Protein AF-A0A3M2B2C7-F1 (afdb_monomer)

Solvent-accessible surface area (backbone atoms only — not comparable to full-atom values): 13235 Å² total; per-residue (Å²): 141,54,60,68,62,58,54,48,48,30,62,78,66,66,26,52,29,41,38,43,44,59,75,32,36,48,29,34,26,41,96,89,42,81,44,72,47,101,57,71,58,31,45,45,71,50,41,38,50,50,51,57,75,75,49,51,74,69,53,46,55,46,28,76,74,66,46,50,44,78,50,74,45,74,48,86,98,74,45,38,28,45,34,40,40,37,64,55,97,86,30,36,28,37,42,34,34,59,36,64,79,70,76,56,47,51,70,81,68,70,50,67,69,65,55,63,57,58,53,68,48,74,46,33,77,47,76,45,59,30,60,92,89,70,47,49,70,59,53,49,43,12,43,51,53,48,35,29,64,79,36,80,46,34,35,37,36,39,26,82,60,75,68,66,78,75,76,73,63,54,13,50,65,49,80,35,29,55,80,77,70,34,92,41,69,48,61,45,53,63,48,42,79,73,65,72,55,41,32,39,38,44,43,72,61,82,48,71,65,40,44,52,51,48,50,52,43,15,74,75,54,20,25,28,37,36,28,44,82,32,89,47,73,67,56,58,69,76,104

Foldseek 3Di:
DALLVLVVVCLVQVFFKWKQDAQFAIWTHDPNDIDGDPDGGQHLVRLVVNVVVQDDPVQVVVCVVPQWDWDKDDNPPRFIWTKIWGDDPNGIIIMTGTFDADQDACVNVVHDCVLLVLLPDQFAEDEQEAAPPPCSLSSVSNSVQSNQAPAAFEEEEEDQADRYDDDHDSYHYHYAGDPPRDPDLLVVLVVVVVVRGQEYEREEDDDPSNVVSQRVCRVVRHHYYYYYHDHDDVRVVVD

Structure (mmCIF, N/CA/C/O backbone):
data_AF-A0A3M2B2C7-F1
#
_entry.id   AF-A0A3M2B2C7-F1
#
loop_
_atom_site.group_PDB
_atom_site.id
_atom_site.type_symbol
_atom_site.label_atom_id
_atom_site.label_alt_id
_atom_site.label_comp_id
_atom_site.label_asym_id
_atom_site.label_entity_id
_atom_site.label_seq_id
_atom_site.pdbx_PDB_ins_code
_atom_site.Cartn_x
_atom_site.Cartn_y
_atom_site.Cartn_z
_atom_site.occupancy
_atom_site.B_iso_or_equiv
_atom_site.auth_seq_id
_atom_site.auth_comp_id
_atom_site.auth_asym_id
_atom_site.auth_atom_id
_atom_site.pdbx_PDB_model_num
ATOM 1 N N . MET A 1 1 ? 1.721 4.871 -28.937 1.00 82.75 1 MET A N 1
ATOM 2 C CA . MET A 1 1 ? 2.017 4.184 -27.668 1.00 82.75 1 MET A CA 1
ATOM 3 C C . MET A 1 1 ? 2.085 5.220 -26.564 1.00 82.75 1 MET A C 1
ATOM 5 O O . MET A 1 1 ? 3.057 5.977 -26.493 1.00 82.75 1 MET A O 1
ATOM 9 N N . HIS A 1 2 ? 1.024 5.263 -25.768 1.00 92.75 2 HIS A N 1
ATOM 10 C CA . HIS A 1 2 ? 0.952 5.990 -24.503 1.00 92.75 2 HIS A CA 1
ATOM 11 C C . HIS A 1 2 ? 0.817 4.990 -23.360 1.00 92.75 2 HIS A C 1
ATOM 13 O O . HIS A 1 2 ? 0.344 3.874 -23.565 1.00 92.75 2 HIS A O 1
ATOM 19 N N . ILE A 1 3 ? 1.244 5.378 -22.165 1.00 95.44 3 ILE A N 1
ATOM 20 C CA . ILE A 1 3 ? 1.212 4.483 -21.00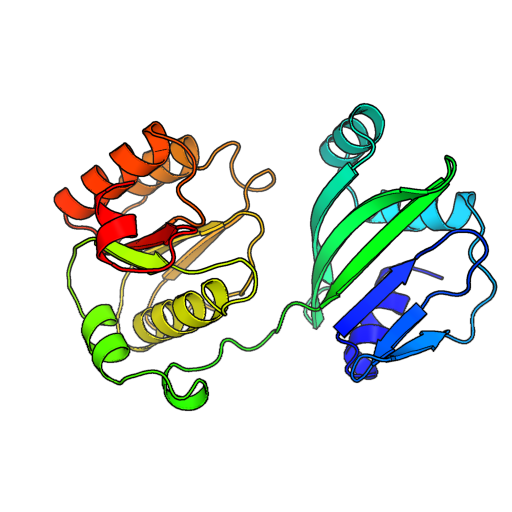9 1.00 95.44 3 ILE A CA 1
ATOM 21 C C . ILE A 1 3 ? -0.221 4.095 -20.621 1.00 95.44 3 ILE A C 1
ATOM 23 O O . ILE A 1 3 ? -0.504 2.911 -20.455 1.00 95.44 3 ILE A O 1
ATOM 27 N N . ASP A 1 4 ? -1.145 5.055 -20.615 1.00 95.62 4 ASP A N 1
ATOM 28 C CA . ASP A 1 4 ? -2.562 4.838 -20.299 1.00 95.62 4 ASP A CA 1
ATOM 29 C C . ASP A 1 4 ? -3.235 3.829 -21.233 1.00 95.62 4 ASP A C 1
ATOM 31 O O . ASP A 1 4 ? -4.050 3.023 -20.793 1.00 95.62 4 ASP A O 1
ATOM 35 N N . GLU A 1 5 ? -2.855 3.824 -22.513 1.00 95.12 5 GLU A N 1
ATOM 36 C CA . GLU A 1 5 ? -3.339 2.866 -23.514 1.00 95.12 5 GLU A CA 1
ATOM 37 C C . GLU A 1 5 ? -2.937 1.430 -23.138 1.00 95.12 5 GLU A C 1
ATOM 39 O O . GLU A 1 5 ? -3.760 0.515 -23.166 1.00 95.12 5 GLU A O 1
ATOM 44 N N . LEU A 1 6 ? -1.679 1.233 -22.729 1.00 96.69 6 LEU A N 1
ATOM 45 C CA . LEU A 1 6 ? -1.175 -0.075 -22.310 1.00 96.69 6 LEU A CA 1
ATOM 46 C C . LEU A 1 6 ? -1.832 -0.533 -21.005 1.00 96.69 6 LEU A C 1
ATOM 48 O O . LEU A 1 6 ? -2.203 -1.698 -20.881 1.00 96.69 6 LEU A O 1
ATOM 52 N N . LEU A 1 7 ? -2.012 0.379 -20.050 1.00 96.81 7 LEU A N 1
ATOM 53 C CA . LEU A 1 7 ? -2.671 0.089 -18.777 1.00 96.81 7 LEU A CA 1
ATOM 54 C C . LEU A 1 7 ? -4.160 -0.225 -18.954 1.00 96.81 7 LEU A C 1
ATOM 56 O O . LEU A 1 7 ? -4.678 -1.123 -18.290 1.00 96.81 7 LEU A O 1
ATOM 60 N N . TYR A 1 8 ? -4.841 0.433 -19.892 1.00 95.81 8 TYR A N 1
ATOM 61 C CA . TYR A 1 8 ? -6.208 0.078 -20.259 1.00 95.81 8 TYR A CA 1
ATOM 62 C C . TYR A 1 8 ? -6.285 -1.359 -20.796 1.00 95.81 8 TYR A C 1
ATOM 64 O O . TYR A 1 8 ? -7.122 -2.140 -20.343 1.00 95.81 8 TYR A O 1
ATOM 72 N N . ILE A 1 9 ? -5.349 -1.765 -21.665 1.00 96.12 9 ILE A N 1
ATOM 73 C CA . ILE A 1 9 ? -5.266 -3.147 -22.172 1.00 96.12 9 ILE A CA 1
ATOM 74 C C . ILE A 1 9 ? -5.084 -4.164 -21.038 1.00 96.12 9 ILE A C 1
ATOM 76 O O . ILE A 1 9 ? -5.671 -5.245 -21.107 1.00 96.12 9 ILE A O 1
ATOM 80 N N . VAL A 1 10 ? -4.305 -3.838 -19.997 1.00 96.56 10 VAL A N 1
ATOM 81 C CA . VAL A 1 10 ? -4.159 -4.705 -18.812 1.00 96.56 10 VAL A CA 1
ATOM 82 C C . VAL A 1 10 ? -5.524 -4.974 -18.187 1.00 96.56 10 VAL A C 1
ATOM 84 O O . VAL A 1 10 ? -5.867 -6.129 -17.944 1.00 96.56 10 VAL A O 1
ATOM 87 N N . THR A 1 11 ? -6.323 -3.924 -17.986 1.00 93.69 11 THR A N 1
ATOM 88 C CA . THR A 1 11 ? -7.655 -4.049 -17.380 1.00 93.69 11 THR A CA 1
ATOM 89 C C . THR A 1 11 ? -8.644 -4.795 -18.272 1.00 93.69 11 THR A C 1
ATOM 91 O O . THR A 1 11 ? -9.291 -5.728 -17.805 1.00 93.69 11 THR A O 1
ATOM 94 N N . GLU A 1 12 ? -8.700 -4.469 -19.566 1.00 94.81 12 GLU A N 1
ATOM 95 C CA . GLU A 1 12 ? -9.592 -5.111 -20.543 1.00 94.81 12 GLU A CA 1
ATOM 96 C C . GLU A 1 12 ? -9.312 -6.609 -20.702 1.00 94.81 12 GLU A C 1
ATOM 98 O O . GLU A 1 12 ? -10.228 -7.409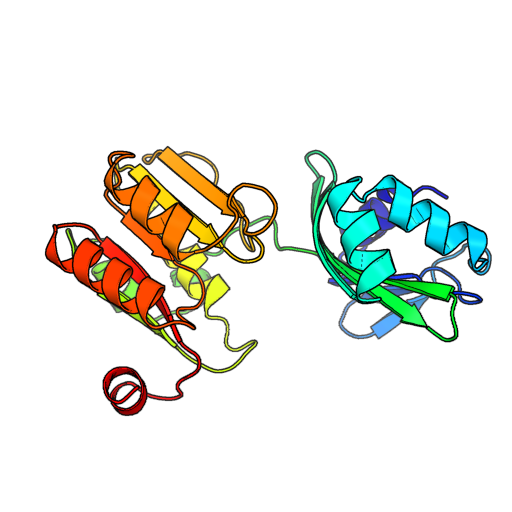 -20.882 1.00 94.81 12 GLU A O 1
ATOM 103 N N . LYS A 1 13 ? -8.037 -7.011 -20.636 1.00 94.88 13 LYS A N 1
ATOM 104 C CA . LYS A 1 13 ? -7.627 -8.415 -20.771 1.00 94.88 13 LYS A CA 1
ATOM 105 C C . LYS A 1 13 ? -7.626 -9.187 -19.451 1.00 94.88 13 LYS A C 1
ATOM 107 O O . LYS A 1 13 ? -7.239 -10.352 -19.462 1.00 94.88 13 LYS A O 1
ATOM 112 N N . GLY A 1 14 ? -8.012 -8.564 -18.334 1.00 92.62 14 GLY A N 1
ATOM 113 C CA . GLY A 1 14 ? -7.954 -9.193 -17.010 1.00 92.62 14 GLY A CA 1
ATOM 114 C C . GLY A 1 14 ? -6.533 -9.590 -16.593 1.00 92.62 14 GLY A C 1
ATOM 115 O O . GLY A 1 14 ? -6.346 -10.584 -15.896 1.00 92.62 14 GLY A O 1
ATOM 116 N N . ALA A 1 15 ? -5.522 -8.855 -17.057 1.00 96.00 15 ALA A N 1
ATOM 117 C CA . ALA A 1 15 ? -4.128 -9.123 -16.738 1.00 96.00 15 ALA A CA 1
ATOM 118 C C . ALA A 1 15 ? -3.764 -8.628 -15.329 1.00 96.00 15 ALA A C 1
ATOM 120 O O . ALA A 1 15 ? -4.258 -7.600 -14.864 1.00 96.00 15 ALA A O 1
ATOM 121 N N . SER A 1 16 ? -2.859 -9.342 -14.659 1.00 93.88 16 SER A N 1
ATOM 122 C CA . SER A 1 16 ? -2.361 -8.980 -13.328 1.00 93.88 16 SER A CA 1
ATOM 123 C C . SER A 1 16 ? -1.239 -7.948 -13.378 1.00 93.88 16 SER A C 1
ATOM 125 O O . SER A 1 16 ? -1.116 -7.127 -12.470 1.00 93.88 16 SER A O 1
ATOM 127 N N . ASP A 1 17 ? -0.411 -7.986 -14.425 1.00 97.44 17 ASP A N 1
ATOM 128 C CA . ASP A 1 17 ? 0.778 -7.145 -14.534 1.00 97.44 17 ASP A CA 1
ATOM 129 C C . ASP A 1 17 ? 1.010 -6.668 -15.981 1.00 97.44 17 ASP A C 1
ATOM 131 O O . ASP A 1 17 ? 0.647 -7.359 -16.937 1.00 97.44 17 ASP A O 1
ATOM 135 N N . LEU A 1 18 ? 1.674 -5.519 -16.131 1.00 98.25 18 LEU A N 1
ATOM 136 C CA . LEU A 1 18 ? 2.317 -5.036 -17.359 1.00 98.25 18 LEU A CA 1
ATOM 137 C C . LEU A 1 18 ? 3.816 -4.870 -17.106 1.00 98.25 18 LEU A C 1
ATOM 139 O O . LEU A 1 18 ? 4.232 -4.311 -16.097 1.00 98.25 18 LEU A O 1
ATOM 143 N N . HIS A 1 19 ? 4.629 -5.309 -18.055 1.00 98.38 19 HIS A N 1
ATOM 144 C CA . HIS A 1 19 ? 6.076 -5.187 -18.050 1.00 98.38 19 HIS A CA 1
ATOM 145 C C . HIS A 1 19 ? 6.527 -4.391 -19.275 1.00 98.38 19 HIS A C 1
ATOM 147 O O . HIS A 1 19 ? 6.199 -4.734 -20.417 1.00 98.38 19 HIS A O 1
ATOM 153 N N . LEU A 1 20 ? 7.309 -3.343 -19.027 1.00 97.75 20 LEU A N 1
ATOM 154 C CA . LEU A 1 20 ? 7.974 -2.537 -20.042 1.00 97.75 20 LEU A CA 1
ATOM 155 C C . LEU A 1 20 ? 9.476 -2.767 -19.936 1.00 97.75 20 LEU A C 1
ATOM 157 O O . LEU A 1 20 ? 10.114 -2.311 -18.988 1.00 97.75 20 LEU A O 1
ATOM 161 N N . CYS A 1 21 ? 10.035 -3.457 -20.927 1.00 95.62 21 CYS A N 1
ATOM 162 C CA . CYS A 1 21 ? 11.463 -3.734 -21.008 1.00 95.62 21 CYS A CA 1
ATOM 163 C C . CYS A 1 21 ? 12.024 -3.228 -22.343 1.00 95.62 21 CYS A C 1
ATOM 165 O O . CYS A 1 21 ? 11.375 -3.391 -23.381 1.00 95.62 21 CYS A O 1
ATOM 167 N N . PRO A 1 22 ? 13.233 -2.645 -22.352 1.00 95.12 22 PRO A N 1
ATOM 168 C CA . PRO A 1 22 ? 13.882 -2.215 -23.583 1.00 95.12 22 PRO A CA 1
ATOM 169 C C . PRO A 1 22 ? 14.137 -3.414 -24.510 1.00 95.12 22 PRO A C 1
ATOM 171 O O . PRO A 1 22 ? 14.514 -4.499 -24.071 1.00 95.12 22 PRO A O 1
ATOM 174 N N . PHE A 1 23 ? 13.954 -3.200 -25.811 1.00 95.56 23 PHE A N 1
ATOM 175 C CA . PHE A 1 23 ? 14.092 -4.178 -26.897 1.00 95.56 23 PHE A CA 1
ATOM 176 C C . PHE A 1 23 ? 13.105 -5.355 -26.863 1.00 95.56 23 PHE A C 1
ATOM 178 O O . PHE A 1 23 ? 13.278 -6.328 -27.603 1.00 95.56 23 PHE A O 1
ATOM 185 N N . VAL A 1 24 ? 12.051 -5.254 -26.055 1.00 95.88 24 VAL A N 1
ATOM 186 C CA . VAL A 1 24 ? 10.957 -6.225 -25.975 1.00 95.88 24 VAL A CA 1
ATOM 187 C C . VAL A 1 24 ? 9.646 -5.507 -26.285 1.00 95.88 24 VAL A C 1
ATOM 189 O O . VAL A 1 24 ? 9.503 -4.309 -26.041 1.00 95.88 24 VAL A O 1
ATOM 192 N N . GLU A 1 25 ? 8.693 -6.217 -26.880 1.00 97.38 25 GLU A N 1
ATOM 193 C CA . GLU A 1 25 ? 7.315 -5.736 -26.972 1.00 97.38 25 GLU A CA 1
ATOM 194 C C . GLU A 1 25 ? 6.739 -5.545 -25.548 1.00 97.38 25 GLU A C 1
ATOM 196 O O . GLU A 1 25 ? 7.139 -6.277 -24.641 1.00 97.38 25 GLU A O 1
ATOM 201 N N . PRO A 1 26 ? 5.800 -4.616 -25.301 1.00 97.75 26 PRO A N 1
ATOM 202 C CA . PRO A 1 26 ? 5.066 -4.574 -24.038 1.00 97.75 26 PRO A CA 1
ATOM 203 C C . PRO A 1 26 ? 4.471 -5.949 -23.705 1.00 97.75 26 PRO A C 1
ATOM 205 O O . PRO A 1 26 ? 3.831 -6.582 -24.550 1.00 97.75 26 PRO A O 1
ATOM 208 N N . VAL A 1 27 ? 4.693 -6.426 -22.482 1.00 98.38 27 VAL A N 1
ATOM 209 C CA . VAL A 1 27 ? 4.279 -7.771 -22.056 1.00 98.38 27 VAL A CA 1
ATOM 210 C C . VAL A 1 27 ? 3.288 -7.654 -20.917 1.00 98.38 27 VAL A C 1
ATOM 212 O O . VAL A 1 27 ? 3.556 -6.962 -19.945 1.00 98.38 27 VAL A O 1
ATOM 215 N N . ILE A 1 28 ? 2.172 -8.365 -20.993 1.00 98.38 28 ILE A N 1
ATOM 216 C CA . ILE A 1 28 ? 1.216 -8.474 -19.888 1.00 98.38 28 ILE A CA 1
ATOM 217 C C . ILE A 1 28 ? 1.252 -9.873 -19.283 1.00 98.38 28 ILE A C 1
ATOM 219 O O . ILE A 1 28 ? 1.651 -10.831 -19.947 1.00 98.38 28 ILE A O 1
ATOM 223 N N . ARG A 1 29 ? 0.820 -10.008 -18.030 1.00 97.75 29 ARG A N 1
ATOM 224 C CA . AR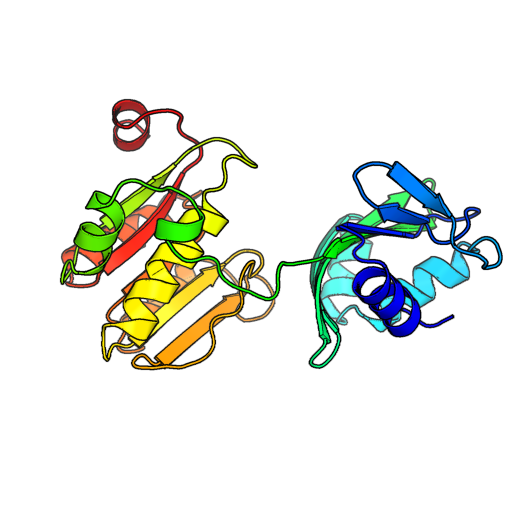G A 1 29 ? 0.624 -11.308 -17.383 1.00 97.75 29 ARG A CA 1
ATOM 225 C C . ARG A 1 29 ? -0.860 -11.637 -17.282 1.00 97.75 29 ARG A C 1
ATOM 227 O O . ARG A 1 29 ? -1.584 -10.924 -16.604 1.00 97.75 29 ARG A O 1
ATOM 234 N N . VAL A 1 30 ? -1.297 -12.724 -17.911 1.00 96.00 30 VAL A N 1
ATOM 235 C CA . VAL A 1 30 ? -2.677 -13.238 -17.838 1.00 96.00 30 VAL A CA 1
ATOM 236 C C . VAL A 1 30 ? -2.614 -14.663 -17.304 1.00 96.00 30 VAL A C 1
ATOM 238 O O . VAL A 1 30 ? -1.834 -15.465 -17.814 1.00 96.00 30 VAL A O 1
ATOM 241 N N . ASP A 1 31 ? -3.361 -14.961 -16.240 1.00 91.19 31 ASP A N 1
ATOM 242 C CA . ASP A 1 31 ? -3.396 -16.287 -15.600 1.00 91.19 31 ASP A CA 1
ATOM 243 C C . ASP A 1 31 ? -1.997 -16.867 -15.304 1.00 91.19 31 ASP A C 1
ATOM 245 O O . ASP A 1 31 ? -1.699 -18.042 -15.520 1.00 91.19 31 ASP A O 1
ATOM 249 N N . GLY A 1 32 ? -1.088 -16.000 -14.844 1.00 90.38 32 GLY A N 1
ATOM 250 C CA . GLY A 1 32 ? 0.296 -16.351 -14.520 1.00 90.38 32 GLY A CA 1
ATOM 251 C C . GLY A 1 32 ? 1.253 -16.414 -15.717 1.00 90.38 32 GLY A C 1
ATOM 252 O O . GLY A 1 32 ? 2.469 -16.411 -15.507 1.00 90.38 32 GLY A O 1
ATOM 253 N N . GLN A 1 33 ? 0.756 -16.388 -16.955 1.00 95.81 33 GLN A N 1
ATOM 254 C CA . GLN A 1 33 ? 1.559 -16.499 -18.175 1.00 95.81 33 GLN A CA 1
ATOM 255 C C . GLN A 1 33 ? 1.869 -15.134 -18.793 1.00 95.81 33 GLN A C 1
ATOM 257 O O . GLN A 1 33 ? 1.034 -14.234 -18.799 1.00 95.81 33 GLN A O 1
ATOM 262 N N . LEU A 1 34 ? 3.081 -14.980 -19.335 1.00 97.62 34 LEU A N 1
ATOM 263 C CA . LEU A 1 34 ? 3.496 -13.765 -20.035 1.00 97.62 34 LEU A CA 1
ATOM 264 C C . LEU A 1 34 ? 3.016 -13.787 -21.490 1.00 97.62 34 LEU A C 1
ATOM 266 O O . LEU A 1 34 ? 3.386 -14.676 -22.256 1.00 97.62 34 LEU A O 1
ATOM 270 N N . LEU A 1 35 ? 2.252 -12.770 -21.878 1.00 97.81 35 LEU A N 1
ATOM 271 C CA . LEU A 1 35 ? 1.736 -12.566 -23.225 1.00 97.81 35 LEU A CA 1
ATOM 272 C C . LEU A 1 35 ? 2.278 -11.253 -23.795 1.00 97.81 35 LEU A C 1
ATOM 274 O O . LEU A 1 35 ? 2.088 -10.183 -23.219 1.00 97.81 35 LEU A O 1
ATOM 278 N N . ARG A 1 36 ? 2.938 -11.329 -24.951 1.00 97.69 36 ARG A N 1
ATOM 279 C CA . ARG A 1 36 ? 3.430 -10.147 -25.669 1.00 97.69 36 ARG A CA 1
ATOM 280 C C . ARG A 1 36 ? 2.281 -9.474 -26.407 1.00 97.69 36 ARG A C 1
ATOM 282 O O . ARG A 1 36 ? 1.520 -10.144 -27.106 1.00 97.69 36 ARG A O 1
ATOM 289 N N . LEU A 1 37 ? 2.158 -8.163 -26.252 1.00 96.75 37 LEU A N 1
ATOM 290 C CA . LEU A 1 37 ? 1.186 -7.372 -26.993 1.00 96.75 37 LEU A CA 1
ATOM 291 C C . LEU A 1 37 ? 1.664 -7.146 -28.433 1.00 96.75 37 LEU A C 1
ATOM 293 O O . LEU A 1 37 ? 2.858 -7.176 -28.722 1.00 96.75 37 LEU A O 1
ATOM 297 N N . ASN A 1 38 ? 0.717 -6.905 -29.340 1.00 95.50 38 ASN A N 1
ATOM 298 C CA . ASN A 1 38 ? 1.005 -6.642 -30.748 1.00 95.50 38 ASN A CA 1
ATOM 299 C C . ASN A 1 38 ? 1.451 -5.184 -30.961 1.00 95.50 38 ASN A C 1
ATOM 301 O O . ASN A 1 38 ? 0.716 -4.374 -31.520 1.00 95.50 38 ASN A O 1
ATOM 305 N N . TYR A 1 39 ? 2.641 -4.858 -30.463 1.00 95.50 39 TYR A N 1
ATOM 306 C CA . TYR A 1 39 ? 3.325 -3.582 -30.664 1.00 95.50 39 TYR A CA 1
ATOM 307 C C . TYR A 1 39 ? 4.751 -3.842 -31.146 1.00 95.50 39 TYR A C 1
ATOM 309 O O . TYR A 1 39 ? 5.286 -4.942 -31.009 1.00 95.50 39 TYR A O 1
ATOM 317 N N . GLU A 1 40 ? 5.391 -2.808 -31.681 1.00 94.94 40 GLU A N 1
ATOM 318 C CA . GLU A 1 40 ? 6.829 -2.847 -31.924 1.00 94.94 40 GLU A CA 1
ATOM 319 C C . GLU A 1 40 ? 7.612 -2.982 -30.609 1.00 94.94 40 GLU A C 1
ATOM 321 O O . GLU A 1 40 ? 7.152 -2.599 -29.529 1.00 94.94 40 GLU A O 1
ATOM 326 N N . LYS A 1 41 ? 8.836 -3.505 -30.710 1.00 96.31 41 LYS A N 1
ATOM 327 C CA . LYS A 1 41 ? 9.763 -3.587 -29.578 1.00 96.31 41 LYS A CA 1
ATOM 328 C C . LYS A 1 41 ? 10.079 -2.192 -29.051 1.00 96.31 41 LYS A C 1
ATOM 330 O O . LYS A 1 41 ? 10.556 -1.342 -29.808 1.00 96.31 41 LYS A O 1
ATOM 335 N N . ALA A 1 42 ? 9.886 -1.990 -27.751 1.00 94.50 42 ALA A N 1
ATOM 336 C CA . ALA A 1 42 ? 10.114 -0.704 -27.115 1.00 94.50 42 ALA A CA 1
ATOM 337 C C . ALA A 1 42 ? 11.606 -0.340 -27.147 1.00 94.50 42 ALA A C 1
ATOM 339 O O . ALA A 1 42 ? 12.453 -1.085 -26.660 1.00 94.50 42 ALA A O 1
ATOM 340 N N . GLN A 1 43 ? 11.953 0.813 -27.708 1.00 96.31 43 GLN A N 1
ATOM 341 C CA . GLN A 1 43 ? 13.322 1.331 -27.660 1.00 96.31 43 GLN A CA 1
ATOM 342 C C . GLN A 1 43 ? 13.628 1.934 -26.276 1.00 96.31 43 GLN A C 1
ATOM 344 O O . GLN A 1 43 ? 12.706 2.414 -25.615 1.00 96.31 43 GLN A O 1
ATOM 349 N N . PRO A 1 44 ? 14.901 2.003 -25.837 1.00 96.81 44 PRO A N 1
ATOM 350 C CA . PRO A 1 44 ? 15.266 2.602 -24.546 1.00 96.81 44 PRO A CA 1
ATOM 351 C C . PRO A 1 44 ? 14.735 4.027 -24.334 1.00 96.81 44 PRO A C 1
ATOM 353 O O . PRO A 1 44 ? 14.308 4.390 -23.242 1.00 96.81 44 PRO A O 1
ATOM 356 N N . THR A 1 45 ? 14.716 4.836 -25.395 1.00 96.69 45 THR A N 1
ATOM 357 C CA . THR A 1 45 ? 14.159 6.196 -25.357 1.00 96.69 45 THR A CA 1
ATOM 358 C C . THR A 1 45 ? 12.643 6.193 -25.173 1.00 96.69 45 THR A C 1
ATOM 360 O O . THR A 1 45 ? 12.098 7.091 -24.537 1.00 96.69 45 THR A O 1
ATOM 363 N N . GLN A 1 46 ? 11.949 5.177 -25.693 1.00 96.00 46 GLN A N 1
ATOM 364 C CA . GLN A 1 46 ? 10.504 5.033 -25.547 1.00 96.00 46 GLN A CA 1
ATOM 365 C C . GLN A 1 46 ? 10.127 4.600 -24.132 1.00 96.00 46 GLN A C 1
ATOM 367 O O . GLN A 1 46 ? 9.215 5.198 -23.569 1.00 96.00 46 GLN A O 1
ATOM 372 N N . THR A 1 47 ? 10.813 3.613 -23.542 1.00 96.62 47 THR A N 1
ATOM 373 C CA . THR A 1 47 ? 10.524 3.189 -22.161 1.00 96.62 47 THR A CA 1
ATOM 374 C C . THR A 1 47 ? 10.801 4.317 -21.173 1.00 96.62 47 THR A C 1
ATOM 376 O O . THR A 1 47 ? 9.964 4.585 -20.317 1.00 96.62 47 THR A O 1
ATOM 379 N N . GLN A 1 48 ? 11.907 5.051 -21.342 1.00 97.31 48 GLN A N 1
ATOM 380 C CA . GLN A 1 48 ? 12.195 6.232 -20.528 1.00 97.31 48 GLN A CA 1
ATOM 381 C C . GLN A 1 48 ? 11.099 7.294 -20.659 1.00 97.31 48 GLN A C 1
ATOM 383 O O . GLN A 1 48 ? 10.592 7.758 -19.643 1.00 97.31 48 GLN A O 1
ATOM 388 N N . ARG A 1 49 ? 10.694 7.640 -21.889 1.00 97.31 49 ARG A N 1
ATOM 389 C CA . ARG A 1 49 ? 9.618 8.613 -22.122 1.00 97.31 49 ARG A CA 1
ATOM 390 C C . ARG A 1 49 ? 8.315 8.191 -21.439 1.00 97.31 49 ARG A C 1
ATOM 392 O O . ARG A 1 49 ? 7.738 8.995 -20.723 1.00 97.31 49 ARG A O 1
ATOM 399 N N . LEU A 1 50 ? 7.882 6.940 -21.626 1.00 96.88 50 LEU A N 1
ATOM 400 C CA . LEU A 1 50 ? 6.641 6.426 -21.032 1.00 96.88 50 LEU A CA 1
ATOM 401 C C . LEU A 1 50 ? 6.649 6.498 -19.504 1.00 96.88 50 LEU A C 1
ATOM 403 O O . LEU A 1 50 ? 5.629 6.823 -18.909 1.00 96.88 50 LEU A O 1
ATOM 407 N N . MET A 1 51 ? 7.787 6.199 -18.872 1.00 97.38 51 MET A N 1
ATOM 408 C CA . MET A 1 51 ? 7.889 6.288 -17.418 1.00 97.38 51 MET A CA 1
ATOM 409 C C . MET A 1 51 ? 7.917 7.736 -16.944 1.00 97.38 51 MET A C 1
ATOM 411 O O . MET A 1 51 ? 7.200 8.082 -16.017 1.00 97.38 51 MET A O 1
ATOM 415 N N . TYR A 1 52 ? 8.690 8.604 -17.592 1.00 96.94 52 TYR A N 1
ATOM 416 C CA . TYR A 1 52 ? 8.817 10.001 -17.171 1.00 96.94 52 TYR A CA 1
ATOM 417 C C . TYR A 1 52 ? 7.520 10.795 -17.406 1.00 96.94 52 TYR A C 1
ATOM 419 O O . TYR A 1 52 ? 7.297 11.787 -16.727 1.00 96.94 52 TYR A O 1
ATOM 427 N N . GLU A 1 53 ? 6.634 10.341 -18.303 1.00 95.81 53 GLU A N 1
ATOM 428 C CA . GLU A 1 53 ? 5.277 10.889 -18.470 1.00 95.81 53 GLU A CA 1
ATOM 429 C C . GLU A 1 53 ? 4.391 10.713 -17.216 1.00 95.81 53 GLU A C 1
ATOM 431 O O . GLU A 1 53 ? 3.424 11.457 -17.060 1.00 95.81 53 GLU A O 1
ATOM 436 N N . ILE A 1 54 ? 4.700 9.757 -16.325 1.00 95.44 54 ILE A N 1
ATOM 437 C CA . ILE A 1 54 ? 3.879 9.443 -15.137 1.00 95.44 54 ILE A CA 1
ATOM 438 C C . ILE A 1 54 ? 4.572 9.703 -13.798 1.00 95.44 54 ILE A C 1
ATOM 440 O O . ILE A 1 54 ? 3.954 9.500 -12.753 1.00 95.44 54 ILE A O 1
ATOM 444 N N . LEU A 1 55 ? 5.837 10.127 -13.819 1.00 95.31 55 LEU A N 1
ATOM 445 C CA . LEU A 1 55 ? 6.592 10.476 -12.619 1.00 95.31 55 LEU A CA 1
ATOM 446 C C . LEU A 1 55 ? 6.474 11.973 -12.322 1.00 95.31 55 LEU A C 1
ATOM 448 O O . LEU A 1 55 ? 6.446 12.801 -13.230 1.00 95.31 55 LEU A O 1
ATOM 452 N N . THR A 1 56 ? 6.459 12.328 -11.040 1.00 93.75 56 THR A N 1
ATOM 453 C CA . THR A 1 56 ? 6.653 13.716 -10.596 1.00 93.75 56 THR A CA 1
ATOM 454 C C . THR A 1 56 ? 8.130 14.114 -10.667 1.00 93.75 56 THR A C 1
ATOM 456 O O . THR A 1 56 ? 9.009 13.254 -10.677 1.00 93.75 56 THR A O 1
ATOM 459 N N . ASP A 1 57 ? 8.437 15.414 -10.640 1.00 94.81 57 ASP A N 1
ATOM 460 C CA . ASP A 1 57 ? 9.830 15.895 -10.641 1.00 94.81 57 ASP A CA 1
ATOM 461 C C . ASP A 1 57 ? 10.653 15.329 -9.466 1.00 94.81 57 ASP A C 1
ATOM 463 O O . ASP A 1 57 ? 11.805 14.927 -9.636 1.00 94.81 57 ASP A O 1
ATOM 467 N N . GLU A 1 58 ? 10.050 15.230 -8.276 1.00 91.94 58 GLU A N 1
ATOM 468 C CA . GLU A 1 58 ? 10.688 14.632 -7.093 1.00 91.94 58 GLU A CA 1
ATOM 469 C C . GLU A 1 58 ? 10.964 13.135 -7.296 1.00 91.94 58 GLU A C 1
ATOM 471 O O . GLU A 1 58 ? 12.040 12.635 -6.957 1.00 91.94 58 GLU A O 1
ATOM 476 N N . GLN A 1 59 ? 10.013 12.416 -7.896 1.00 94.56 59 GLN A N 1
ATOM 477 C CA . GLN A 1 59 ? 10.172 11.006 -8.237 1.00 94.56 59 GLN A CA 1
ATOM 478 C C . GLN A 1 59 ? 11.251 10.792 -9.303 1.00 94.56 59 GLN A C 1
ATOM 480 O O . GLN A 1 59 ? 12.048 9.865 -9.162 1.00 94.56 59 GLN A O 1
ATOM 485 N N . ILE A 1 60 ? 11.327 11.654 -10.323 1.00 96.81 60 ILE A N 1
ATOM 486 C CA . ILE A 1 60 ? 12.395 11.627 -11.331 1.00 96.81 60 ILE A CA 1
ATOM 487 C C . ILE A 1 60 ? 13.746 11.804 -10.646 1.00 96.81 60 ILE A C 1
ATOM 489 O O . ILE A 1 60 ? 14.625 10.962 -10.810 1.00 96.81 60 ILE A O 1
ATOM 493 N N . GLN A 1 61 ? 13.899 12.834 -9.812 1.00 96.38 61 GLN A N 1
ATOM 494 C CA . GLN A 1 61 ? 15.150 13.084 -9.099 1.00 96.38 61 GLN A CA 1
ATOM 495 C C . GLN A 1 61 ? 15.555 11.891 -8.219 1.00 96.38 61 GLN A C 1
ATOM 497 O O . GLN A 1 61 ? 16.720 11.476 -8.211 1.00 96.38 61 GLN A O 1
ATOM 502 N N . LYS A 1 62 ? 14.593 11.310 -7.491 1.00 94.56 62 LYS A N 1
ATOM 503 C CA . LYS A 1 62 ? 14.824 10.129 -6.654 1.00 94.56 62 LYS A CA 1
ATOM 504 C C . LYS A 1 62 ? 15.247 8.928 -7.498 1.00 94.56 62 LYS A C 1
ATOM 506 O O . LYS A 1 62 ? 16.252 8.295 -7.171 1.00 94.56 62 LYS A O 1
ATOM 511 N N . PHE A 1 63 ? 14.538 8.642 -8.587 1.00 97.56 63 PHE A N 1
ATOM 512 C CA . PHE A 1 63 ? 14.858 7.545 -9.497 1.00 97.56 63 PHE A CA 1
ATOM 513 C C . PHE A 1 63 ? 16.230 7.727 -10.157 1.00 97.56 63 PHE A C 1
ATOM 515 O O . PHE A 1 63 ? 17.001 6.778 -10.235 1.00 97.56 63 PHE A O 1
ATOM 522 N N . GLU A 1 64 ? 16.591 8.937 -10.578 1.00 96.50 64 GLU A N 1
ATOM 523 C CA . GLU A 1 64 ? 17.897 9.201 -11.194 1.00 96.50 64 GLU A CA 1
ATOM 524 C C . GLU A 1 64 ? 19.062 9.068 -10.209 1.00 96.50 64 GLU A C 1
ATOM 526 O O . GLU A 1 64 ? 20.174 8.739 -10.618 1.00 96.50 64 GLU A O 1
ATOM 531 N N . THR A 1 65 ? 18.807 9.268 -8.914 1.00 96.88 65 THR A N 1
ATOM 532 C CA . THR A 1 65 ? 19.823 9.128 -7.861 1.00 96.88 65 THR A CA 1
ATOM 533 C C . THR A 1 65 ? 19.958 7.686 -7.362 1.00 96.88 65 THR A C 1
ATOM 535 O O . THR A 1 65 ? 21.057 7.248 -7.028 1.00 96.88 65 THR A O 1
ATOM 538 N N . THR A 1 66 ? 18.847 6.951 -7.275 1.00 96.38 66 THR A N 1
ATOM 539 C CA . THR A 1 66 ? 18.787 5.624 -6.625 1.00 96.38 66 THR A CA 1
ATOM 540 C C . THR A 1 66 ? 18.639 4.461 -7.605 1.00 96.38 66 THR A C 1
ATOM 542 O O . THR A 1 66 ? 18.890 3.321 -7.233 1.00 96.38 66 THR A O 1
ATOM 545 N N . TYR A 1 67 ? 18.270 4.749 -8.855 1.00 97.25 67 TYR A N 1
ATOM 546 C CA . TYR A 1 67 ? 17.981 3.802 -9.938 1.00 97.25 67 TYR A CA 1
ATOM 547 C C . TYR A 1 67 ? 16.812 2.842 -9.706 1.00 97.25 67 TYR A C 1
ATOM 549 O O . TYR A 1 67 ? 16.578 1.973 -10.547 1.00 97.25 67 TYR A O 1
ATOM 557 N N . GLU A 1 68 ? 16.051 3.033 -8.630 1.00 96.31 68 GLU A N 1
ATOM 558 C CA . GLU A 1 68 ? 14.893 2.224 -8.259 1.00 96.31 68 GLU A CA 1
ATOM 559 C C . GLU A 1 68 ? 13.828 3.116 -7.613 1.00 96.31 68 GLU A C 1
ATOM 561 O O . GLU A 1 68 ? 14.135 3.977 -6.788 1.00 96.31 68 GLU A O 1
ATOM 566 N N . LEU A 1 69 ? 12.562 2.935 -7.986 1.00 94.00 69 LEU A N 1
ATOM 567 C CA . LEU A 1 69 ? 11.459 3.682 -7.389 1.00 94.00 69 LEU A CA 1
ATOM 568 C C . LEU A 1 69 ? 10.153 2.880 -7.431 1.00 94.00 69 LEU A C 1
ATOM 570 O O . LEU A 1 69 ? 9.698 2.474 -8.500 1.00 94.00 69 LEU A O 1
ATOM 574 N N . ASP A 1 70 ? 9.524 2.728 -6.265 1.00 91.94 70 ASP A N 1
ATOM 575 C CA . ASP A 1 70 ? 8.145 2.263 -6.101 1.00 91.94 70 ASP A CA 1
ATOM 576 C C . ASP A 1 70 ? 7.195 3.458 -5.916 1.00 91.94 70 ASP A C 1
ATOM 578 O O . ASP A 1 70 ? 7.523 4.401 -5.191 1.00 91.94 70 ASP A O 1
ATOM 582 N N . PHE A 1 71 ? 6.021 3.414 -6.553 1.00 90.69 71 PHE A N 1
ATOM 583 C CA . PHE A 1 71 ? 4.936 4.390 -6.377 1.00 90.69 71 PHE A CA 1
ATOM 584 C C . PHE A 1 71 ? 3.584 3.835 -6.864 1.00 90.69 71 PHE A C 1
ATOM 586 O O . PHE A 1 71 ? 3.531 2.813 -7.556 1.00 90.69 71 PHE A O 1
ATOM 593 N N . SER A 1 72 ? 2.478 4.507 -6.530 1.00 90.38 72 SER A N 1
ATOM 594 C CA . SER A 1 72 ? 1.168 4.242 -7.138 1.00 90.38 72 SER A CA 1
ATOM 595 C C . SER A 1 72 ? 0.913 5.099 -8.375 1.00 90.38 72 SER A C 1
ATOM 597 O O . SER A 1 72 ? 1.142 6.305 -8.371 1.00 90.38 72 SER A O 1
ATOM 599 N N . TYR A 1 73 ? 0.292 4.510 -9.396 1.00 92.44 73 TYR A N 1
ATOM 600 C CA . TYR A 1 73 ? -0.261 5.239 -10.535 1.00 92.44 73 TYR A CA 1
ATOM 601 C C . TYR A 1 73 ? -1.764 4.986 -10.679 1.00 92.44 73 TYR A C 1
ATOM 603 O O . TYR A 1 73 ? -2.226 3.848 -10.592 1.00 92.44 73 TYR A O 1
ATOM 611 N N . SER A 1 74 ? -2.548 6.045 -10.890 1.00 90.19 74 SER A N 1
ATOM 612 C CA . SER A 1 74 ? -4.005 5.957 -11.050 1.00 90.19 74 SER A CA 1
ATOM 613 C C . SER A 1 74 ? -4.406 6.218 -12.498 1.00 90.19 74 SER A C 1
ATOM 615 O O . SER A 1 74 ? -4.324 7.352 -12.962 1.00 90.19 74 SER A O 1
ATOM 617 N N . LEU A 1 75 ? -4.918 5.192 -13.179 1.00 91.06 75 LEU A N 1
ATOM 618 C CA . LEU A 1 75 ? -5.567 5.340 -14.477 1.00 91.06 75 LEU A CA 1
ATOM 619 C C . LEU A 1 75 ? -6.996 5.844 -14.249 1.00 91.06 75 LEU A C 1
ATOM 621 O O . LEU A 1 75 ? -7.823 5.157 -13.640 1.00 91.06 75 LEU A O 1
ATOM 625 N N . HIS A 1 76 ? -7.274 7.067 -14.702 1.00 85.62 76 HIS A N 1
ATOM 626 C CA . HIS A 1 76 ? -8.467 7.830 -14.334 1.00 85.62 76 HIS A CA 1
ATOM 627 C C . HIS A 1 76 ? -9.767 7.008 -14.408 1.00 85.62 76 HIS A C 1
ATOM 629 O O . HIS A 1 76 ? -10.190 6.598 -15.484 1.00 85.62 76 HIS A O 1
ATOM 635 N N . LYS A 1 77 ? -10.417 6.805 -13.249 1.00 80.69 77 LYS A N 1
ATOM 636 C CA . LYS A 1 77 ? -11.689 6.066 -13.068 1.00 80.69 77 LYS A CA 1
ATOM 637 C C . LYS A 1 77 ? -11.697 4.602 -13.537 1.00 80.69 77 LYS A C 1
ATOM 639 O O . LYS A 1 77 ? -12.758 3.986 -13.503 1.00 80.69 77 LYS A O 1
ATOM 644 N N . ILE A 1 78 ? -10.559 4.045 -13.943 1.00 86.44 78 ILE A N 1
ATOM 645 C CA . ILE A 1 78 ? -10.471 2.678 -14.466 1.00 86.44 78 ILE A CA 1
ATOM 646 C C . ILE A 1 78 ? -9.822 1.768 -13.426 1.00 86.44 78 ILE A C 1
ATOM 648 O O . ILE A 1 78 ? -10.447 0.821 -12.956 1.00 86.44 78 ILE A O 1
ATOM 652 N N . ALA A 1 79 ? -8.578 2.058 -13.044 1.00 89.00 79 ALA A N 1
ATOM 653 C CA . ALA A 1 79 ? -7.808 1.197 -12.157 1.00 89.00 79 ALA A CA 1
ATOM 654 C C . ALA A 1 79 ? -6.640 1.939 -11.506 1.00 89.00 79 ALA A C 1
ATOM 656 O O . ALA A 1 79 ? -6.245 3.023 -11.933 1.00 89.00 79 ALA A O 1
ATOM 657 N N . ARG A 1 80 ? -6.053 1.316 -10.485 1.00 90.12 80 ARG A N 1
ATOM 658 C CA . ARG A 1 80 ? -4.761 1.723 -9.932 1.00 90.12 80 ARG A CA 1
ATOM 659 C C . ARG A 1 80 ? -3.720 0.657 -10.198 1.00 90.12 80 ARG A C 1
ATOM 661 O O . ARG A 1 80 ? -4.042 -0.519 -10.348 1.00 90.12 80 ARG A O 1
ATOM 668 N N . PHE A 1 81 ? -2.473 1.089 -10.225 1.00 93.12 81 PHE A N 1
ATOM 669 C CA . PHE A 1 81 ? -1.326 0.234 -10.427 1.00 93.12 81 PHE A CA 1
ATOM 670 C C . PHE A 1 81 ? -0.281 0.543 -9.375 1.00 93.12 81 PHE A C 1
ATOM 672 O O . PHE A 1 81 ? 0.029 1.707 -9.135 1.00 93.12 81 PHE A O 1
ATOM 679 N N . ARG A 1 82 ? 0.301 -0.502 -8.792 1.00 92.31 82 ARG A N 1
ATOM 680 C CA . ARG A 1 82 ? 1.592 -0.370 -8.130 1.00 92.31 82 ARG A CA 1
ATOM 681 C C . ARG A 1 82 ? 2.660 -0.436 -9.206 1.00 92.31 82 ARG A C 1
ATOM 683 O O . ARG A 1 82 ? 2.681 -1.387 -9.987 1.00 92.31 82 ARG A O 1
ATOM 690 N N . VAL A 1 83 ? 3.530 0.556 -9.241 1.00 95.75 83 VAL A N 1
ATOM 691 C CA . VAL A 1 83 ? 4.574 0.685 -10.249 1.00 95.75 83 VAL A CA 1
ATOM 692 C C . VAL A 1 83 ? 5.922 0.582 -9.567 1.00 95.75 83 VAL A C 1
ATOM 694 O O . VAL A 1 83 ? 6.173 1.261 -8.577 1.00 95.75 83 VAL A O 1
ATOM 697 N N . ASN A 1 84 ? 6.787 -0.265 -10.110 1.00 97.19 84 ASN A N 1
ATOM 698 C CA . ASN A 1 84 ? 8.205 -0.272 -9.793 1.00 97.19 84 ASN A CA 1
ATOM 699 C C . ASN A 1 84 ? 8.975 0.046 -11.080 1.00 97.19 84 ASN A C 1
ATOM 701 O O . ASN A 1 84 ? 8.807 -0.639 -12.093 1.00 97.19 84 ASN A O 1
ATOM 705 N N . VAL A 1 85 ? 9.775 1.111 -11.050 1.00 98.06 85 VAL A N 1
ATOM 706 C CA . VAL A 1 85 ? 10.656 1.530 -12.145 1.00 98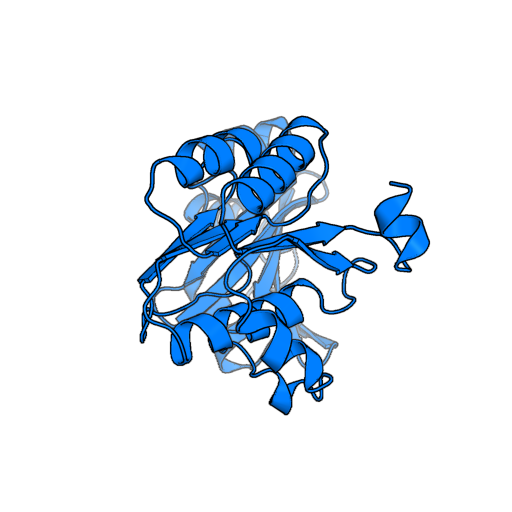.06 85 VAL A CA 1
ATOM 707 C C . VAL A 1 85 ? 12.109 1.319 -11.737 1.00 98.06 85 VAL A C 1
ATOM 709 O O . VAL A 1 85 ? 12.501 1.630 -10.614 1.00 98.06 85 VAL A O 1
ATOM 712 N N . TYR A 1 86 ? 12.901 0.760 -12.648 1.00 98.25 86 TYR A N 1
ATOM 713 C CA . TYR A 1 86 ? 14.271 0.327 -12.387 1.00 98.25 86 TYR A CA 1
ATOM 714 C C . TYR A 1 86 ? 15.152 0.458 -13.638 1.00 98.25 86 TYR A C 1
ATOM 716 O O . TYR A 1 86 ? 14.676 0.736 -14.746 1.00 98.25 86 TYR A O 1
ATOM 724 N N . LYS A 1 87 ? 16.466 0.274 -13.474 1.00 97.44 87 LYS A N 1
ATOM 725 C CA . LYS A 1 87 ? 17.427 0.226 -14.586 1.00 97.44 87 LYS A CA 1
ATOM 726 C C . LYS A 1 87 ? 17.733 -1.216 -14.999 1.00 97.44 87 LYS A C 1
ATOM 728 O O . LYS A 1 87 ? 18.191 -2.012 -14.190 1.00 97.44 87 LYS A O 1
ATOM 733 N N . ASP A 1 88 ? 17.577 -1.523 -16.285 1.00 95.50 88 ASP A N 1
ATOM 734 C CA . ASP A 1 88 ? 18.051 -2.763 -16.912 1.00 95.50 88 ASP A CA 1
ATOM 735 C C . ASP A 1 88 ? 19.097 -2.420 -17.980 1.00 95.50 88 ASP A C 1
ATOM 737 O O . ASP A 1 88 ? 18.804 -1.742 -18.967 1.00 95.50 88 ASP A O 1
ATOM 741 N N . LYS A 1 89 ? 20.351 -2.839 -17.756 1.00 94.44 89 LYS A N 1
ATOM 742 C CA . LYS A 1 89 ? 21.504 -2.568 -18.644 1.00 94.44 89 LYS A CA 1
ATOM 743 C C . LYS A 1 89 ? 21.629 -1.088 -19.051 1.00 94.44 89 LYS A C 1
ATOM 745 O O . LYS A 1 89 ? 21.945 -0.767 -20.193 1.00 94.44 89 LYS A O 1
ATOM 750 N N . GLY A 1 90 ? 21.363 -0.183 -18.108 1.00 94.25 90 GLY A N 1
ATOM 751 C CA . GLY A 1 90 ? 21.431 1.273 -18.297 1.00 94.25 90 GLY A CA 1
ATOM 752 C C . GLY A 1 90 ? 20.164 1.918 -18.875 1.00 94.25 90 GLY A C 1
ATOM 753 O O . GLY A 1 90 ? 20.002 3.138 -18.777 1.00 94.25 90 GLY A O 1
ATOM 754 N N . ALA A 1 91 ? 19.229 1.129 -19.404 1.00 97.38 91 ALA A N 1
ATOM 755 C CA . ALA A 1 91 ? 17.943 1.602 -19.905 1.00 97.38 91 ALA A CA 1
ATOM 756 C C . ALA A 1 91 ? 16.855 1.536 -18.821 1.00 97.38 91 ALA A C 1
ATOM 758 O O . ALA A 1 91 ? 16.963 0.781 -17.858 1.00 97.38 91 ALA A O 1
ATOM 759 N N . VAL A 1 92 ? 15.815 2.361 -18.959 1.00 98.12 92 VAL A N 1
ATOM 760 C CA . VAL A 1 92 ? 14.667 2.362 -18.038 1.00 98.12 92 VAL A CA 1
ATOM 761 C C . VAL A 1 92 ? 13.758 1.176 -18.353 1.00 98.12 92 VAL A C 1
ATOM 763 O O . VAL A 1 92 ? 13.414 0.952 -19.517 1.00 98.12 92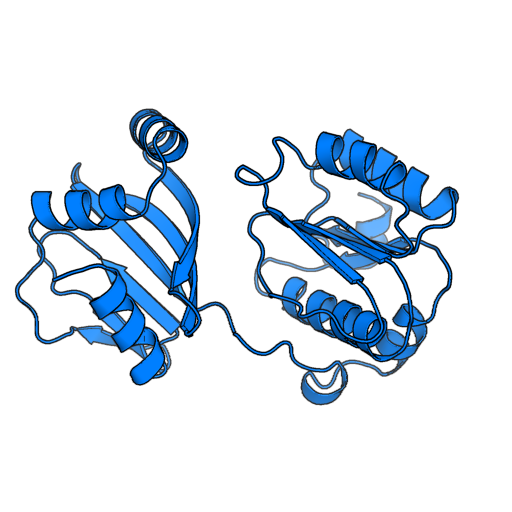 VAL A O 1
ATOM 766 N N . ALA A 1 93 ? 13.360 0.448 -17.317 1.00 98.38 93 ALA A N 1
ATOM 767 C CA . ALA A 1 93 ? 12.375 -0.623 -17.358 1.00 98.38 93 ALA A CA 1
ATOM 768 C C . ALA A 1 93 ? 11.369 -0.442 -16.215 1.00 98.38 93 ALA A C 1
ATOM 770 O O . ALA A 1 93 ? 11.649 0.253 -15.237 1.00 98.38 93 ALA A O 1
ATOM 771 N N . ALA A 1 94 ? 10.188 -1.040 -16.346 1.00 98.31 94 ALA A N 1
ATOM 772 C CA . ALA A 1 94 ? 9.158 -0.939 -15.322 1.00 98.31 94 ALA A CA 1
ATOM 773 C C . ALA A 1 94 ? 8.240 -2.158 -15.274 1.00 98.31 94 ALA A C 1
ATOM 775 O O . ALA A 1 94 ? 7.955 -2.796 -16.292 1.00 98.31 94 ALA A O 1
ATOM 776 N N . ALA A 1 95 ? 7.733 -2.432 -14.077 1.00 98.19 95 ALA A N 1
ATOM 777 C CA . ALA A 1 95 ? 6.666 -3.382 -13.824 1.00 98.19 95 ALA A CA 1
ATOM 778 C C . ALA A 1 95 ? 5.484 -2.662 -13.166 1.00 98.19 95 ALA A C 1
ATOM 780 O O . ALA A 1 95 ? 5.644 -1.942 -12.183 1.00 98.19 95 ALA A O 1
ATOM 781 N N . PHE A 1 96 ? 4.296 -2.889 -13.708 1.00 97.75 96 PHE A N 1
ATOM 782 C CA . PHE A 1 96 ? 3.024 -2.387 -13.213 1.00 97.75 96 PHE A CA 1
ATOM 783 C C . PHE A 1 96 ? 2.218 -3.579 -12.733 1.00 97.75 96 PHE A C 1
ATOM 785 O O . PHE A 1 96 ? 2.033 -4.526 -13.491 1.00 97.75 96 PHE A O 1
ATOM 792 N N . ARG A 1 97 ? 1.700 -3.522 -11.513 1.00 95.31 97 ARG A N 1
ATOM 793 C CA . ARG A 1 97 ? 0.776 -4.516 -10.975 1.00 95.31 97 ARG A CA 1
ATOM 794 C C . ARG A 1 97 ? -0.590 -3.891 -10.793 1.00 95.31 97 ARG A C 1
ATOM 796 O O . ARG A 1 97 ? -0.702 -2.887 -10.093 1.00 95.31 97 ARG A O 1
ATOM 803 N N . LEU A 1 98 ? -1.609 -4.494 -11.397 1.00 93.06 98 LEU A N 1
ATOM 804 C CA . LEU A 1 98 ? -2.990 -4.065 -11.237 1.00 93.06 98 LEU A CA 1
ATOM 805 C C . LEU A 1 98 ? -3.408 -4.208 -9.771 1.00 93.06 98 LEU A C 1
ATOM 807 O O . LEU A 1 98 ? -3.281 -5.274 -9.169 1.00 93.06 98 LEU A O 1
ATOM 811 N N . ILE A 1 99 ? -3.917 -3.118 -9.209 1.00 88.00 99 ILE A N 1
ATOM 812 C CA . ILE A 1 99 ? -4.484 -3.081 -7.870 1.00 88.00 99 ILE A CA 1
ATOM 813 C C . ILE A 1 99 ? -5.982 -3.417 -7.965 1.00 88.00 99 ILE A C 1
ATOM 815 O O . ILE A 1 99 ? -6.694 -2.767 -8.738 1.00 88.00 99 ILE A O 1
ATOM 819 N N . PRO A 1 100 ? -6.493 -4.400 -7.198 1.00 80.12 100 PRO A N 1
ATOM 820 C CA . PRO A 1 100 ? -7.908 -4.751 -7.225 1.00 80.12 100 PRO A CA 1
ATOM 821 C C . PRO A 1 100 ? -8.815 -3.557 -6.892 1.00 80.12 100 PRO A C 1
ATOM 823 O O . PRO A 1 100 ? -8.695 -2.936 -5.840 1.00 80.12 100 PRO A O 1
ATOM 826 N N . ALA A 1 101 ? -9.772 -3.260 -7.775 1.00 78.94 101 ALA A N 1
ATOM 827 C CA . ALA A 1 101 ? -10.691 -2.132 -7.591 1.00 78.94 101 ALA A CA 1
ATOM 828 C C . ALA A 1 101 ? -11.735 -2.374 -6.486 1.00 78.94 101 ALA A C 1
ATOM 830 O O . ALA A 1 101 ? -12.230 -1.434 -5.866 1.00 78.94 101 ALA A O 1
ATOM 831 N N . ARG A 1 102 ? -12.103 -3.638 -6.254 1.00 87.50 102 ARG A N 1
ATOM 832 C CA . ARG A 1 102 ? -13.118 -4.025 -5.273 1.00 87.50 102 ARG A CA 1
ATOM 833 C C . ARG A 1 102 ? -12.447 -4.535 -4.007 1.00 87.50 102 ARG A C 1
ATOM 835 O O . ARG A 1 102 ? -11.729 -5.529 -4.050 1.00 87.50 102 ARG A O 1
ATOM 842 N N . VAL A 1 103 ? -12.780 -3.921 -2.875 1.00 92.69 103 VAL A N 1
ATOM 843 C CA . VAL A 1 103 ? -12.425 -4.460 -1.561 1.00 92.69 103 VAL A CA 1
ATOM 844 C C . VAL A 1 103 ? -13.323 -5.665 -1.251 1.00 92.69 103 VAL A C 1
ATOM 846 O O . VAL A 1 103 ? -14.549 -5.494 -1.204 1.00 92.69 103 VAL A O 1
ATOM 849 N N . PRO A 1 104 ? -12.764 -6.872 -1.057 1.00 93.25 104 PRO A N 1
ATOM 850 C CA . PRO A 1 104 ? -13.553 -8.040 -0.687 1.00 93.25 104 PRO A CA 1
ATOM 851 C C . PRO A 1 104 ? -14.117 -7.891 0.731 1.00 93.25 104 PRO A C 1
ATOM 853 O O . PRO A 1 104 ? -13.577 -7.176 1.576 1.00 93.25 104 PRO A O 1
ATOM 856 N N . THR A 1 105 ? -15.230 -8.562 1.007 1.00 95.94 105 THR A N 1
ATOM 857 C CA . THR A 1 105 ? -15.774 -8.660 2.370 1.00 95.94 105 THR A CA 1
ATOM 858 C C . THR A 1 105 ? -15.068 -9.755 3.171 1.00 95.94 105 THR A C 1
ATOM 860 O O . THR A 1 105 ? -14.512 -10.692 2.599 1.00 95.94 105 THR A O 1
ATOM 863 N N . ILE A 1 106 ? -15.142 -9.688 4.507 1.00 96.75 106 ILE A N 1
ATOM 864 C CA . ILE A 1 106 ? -14.591 -10.727 5.400 1.00 96.75 106 ILE A CA 1
ATOM 865 C C . ILE A 1 106 ? -15.128 -12.121 5.023 1.00 96.75 106 ILE A C 1
ATOM 867 O O . ILE A 1 106 ? -14.375 -13.094 4.982 1.00 96.75 106 ILE A O 1
ATOM 871 N N . ARG A 1 107 ? -16.414 -12.207 4.664 1.00 95.38 107 ARG A N 1
ATOM 872 C CA . ARG A 1 107 ? -17.078 -13.457 4.266 1.00 95.38 107 ARG A CA 1
ATOM 873 C C . ARG A 1 107 ? -16.618 -13.980 2.911 1.00 95.38 107 ARG A C 1
ATOM 875 O O . ARG A 1 107 ? -16.417 -15.179 2.777 1.00 95.38 107 ARG A O 1
ATOM 882 N N . GLU A 1 108 ? -16.420 -13.108 1.923 1.00 95.62 108 GLU A N 1
ATOM 883 C CA . GLU A 1 108 ? -15.895 -13.513 0.606 1.00 95.62 108 GLU A CA 1
ATOM 884 C C . GLU A 1 108 ? -14.474 -14.073 0.691 1.00 95.62 108 GLU A C 1
ATOM 886 O O . GLU A 1 108 ? -14.108 -14.946 -0.090 1.00 95.62 108 GLU A O 1
ATOM 891 N N . LEU A 1 109 ? -13.693 -13.604 1.667 1.00 95.69 109 LEU A N 1
ATOM 892 C CA . LEU A 1 109 ? -12.366 -14.135 1.965 1.00 95.69 109 LEU A CA 1
ATOM 893 C C . LEU A 1 109 ? -12.396 -15.426 2.800 1.00 95.69 109 LEU A C 1
ATOM 895 O O . LEU A 1 109 ? -11.335 -15.968 3.100 1.00 95.69 109 LEU A O 1
ATOM 899 N N . ASN A 1 110 ? -13.579 -15.921 3.190 1.00 96.69 110 ASN A N 1
ATOM 900 C CA . ASN A 1 110 ? -13.756 -17.044 4.118 1.00 96.69 110 ASN A CA 1
ATOM 901 C C . ASN A 1 110 ? -12.981 -16.867 5.437 1.00 96.69 110 ASN A C 1
ATOM 903 O O . ASN A 1 110 ? -12.472 -17.833 6.011 1.00 96.69 110 ASN A O 1
ATOM 907 N N . LEU A 1 111 ? -12.867 -15.626 5.915 1.00 96.75 111 LEU A N 1
ATOM 908 C CA . LEU A 1 111 ? -12.166 -15.335 7.157 1.00 96.75 111 LEU A CA 1
ATOM 909 C C . LEU A 1 111 ? -13.046 -15.643 8.382 1.00 96.75 111 LEU A C 1
ATOM 911 O O . LEU A 1 111 ? -14.275 -15.561 8.302 1.00 96.75 111 LEU A O 1
ATOM 915 N N . PRO A 1 112 ? -12.438 -15.971 9.538 1.00 96.62 112 PRO A N 1
ATOM 916 C CA . PRO A 1 112 ? -13.180 -16.272 10.757 1.00 96.62 112 PRO A CA 1
ATOM 917 C C . PRO A 1 112 ? -14.120 -15.128 11.193 1.00 96.62 112 PRO A C 1
ATOM 919 O O . PRO A 1 112 ? -13.680 -13.974 11.232 1.00 96.62 112 PRO A O 1
ATOM 922 N N . PRO A 1 113 ? -15.366 -15.422 11.626 1.00 94.25 113 PRO A N 1
ATOM 923 C CA . PRO A 1 113 ? -16.338 -14.401 12.041 1.00 94.25 113 PRO A CA 1
ATOM 924 C C . PRO A 1 113 ? -15.869 -13.492 13.182 1.00 94.25 113 PRO A C 1
ATOM 926 O O . PRO A 1 113 ? -16.317 -12.354 13.280 1.00 94.25 113 PRO A O 1
ATOM 929 N N . VAL A 1 114 ? -14.923 -13.951 14.012 1.00 97.19 114 VAL A N 1
ATOM 930 C CA . VAL A 1 114 ? -14.319 -13.133 15.076 1.00 97.19 114 VAL A CA 1
ATOM 931 C C . VAL A 1 114 ? -13.692 -11.841 14.535 1.00 97.19 114 VAL A C 1
ATOM 933 O O . VAL A 1 114 ? -13.661 -10.839 15.242 1.00 97.19 114 VAL A O 1
ATOM 936 N N . LEU A 1 115 ? -13.250 -11.807 13.271 1.00 97.19 115 LEU A N 1
ATOM 937 C CA . LEU A 1 115 ? -12.752 -10.570 12.666 1.00 97.19 115 LEU A CA 1
ATOM 938 C C . LEU A 1 115 ? -13.858 -9.517 12.512 1.00 97.19 115 LEU A C 1
ATOM 940 O O . LEU A 1 115 ? -13.587 -8.341 12.740 1.00 97.19 115 LEU A O 1
ATOM 944 N N . GLU A 1 116 ? -15.102 -9.917 12.216 1.00 96.19 116 GLU A N 1
ATOM 945 C CA . GLU A 1 116 ? -16.254 -9.001 12.205 1.00 96.19 116 GLU A CA 1
ATOM 946 C C . GLU A 1 116 ? -16.453 -8.389 13.605 1.00 96.19 116 GLU A C 1
ATOM 948 O O . GLU A 1 116 ? -16.651 -7.184 13.749 1.00 96.19 116 GLU A O 1
ATOM 953 N N . GLU A 1 117 ? -16.324 -9.186 14.668 1.00 96.44 117 GLU A N 1
ATOM 954 C CA . GLU A 1 117 ? -16.457 -8.704 16.051 1.00 96.44 117 GLU A CA 1
ATOM 955 C C . GLU A 1 117 ? -15.346 -7.720 16.439 1.00 96.44 117 GLU A C 1
ATOM 957 O O . GLU A 1 117 ? -15.607 -6.713 17.104 1.00 96.44 117 GLU A O 1
ATOM 962 N N . LEU A 1 118 ? -14.109 -7.977 16.002 1.00 97.81 118 LEU A N 1
ATOM 963 C CA . LEU A 1 118 ? -12.973 -7.087 16.247 1.00 97.81 118 LEU A CA 1
ATOM 964 C C . LEU A 1 118 ? -13.184 -5.699 15.624 1.00 97.81 118 LEU A C 1
ATOM 966 O O . LEU A 1 118 ? -12.848 -4.699 16.256 1.00 97.81 118 LEU A O 1
ATOM 970 N N . THR A 1 119 ? -13.813 -5.610 14.446 1.00 97.75 119 THR A N 1
ATOM 971 C CA . THR A 1 119 ? -14.119 -4.314 13.801 1.00 97.75 119 THR A CA 1
ATOM 972 C C . THR A 1 119 ? -15.103 -3.439 14.589 1.00 97.75 119 THR A C 1
ATOM 974 O O . THR A 1 119 ? -15.126 -2.212 14.437 1.00 97.75 119 THR A O 1
ATOM 977 N N . ARG A 1 120 ? -15.896 -4.045 15.481 1.00 96.94 120 ARG A N 1
ATOM 978 C CA . ARG A 1 120 ? -16.880 -3.350 16.327 1.00 96.94 120 ARG A CA 1
ATOM 979 C C . ARG A 1 120 ? -16.308 -2.897 17.666 1.00 96.94 120 ARG A C 1
ATOM 981 O O . ARG A 1 120 ? -17.024 -2.292 18.464 1.00 96.94 120 ARG A O 1
ATOM 988 N N . ARG A 1 121 ? -15.029 -3.172 17.939 1.00 97.81 121 ARG A N 1
ATOM 989 C CA . ARG A 1 121 ? -14.373 -2.671 19.149 1.00 97.81 121 ARG A CA 1
ATOM 990 C C . ARG A 1 121 ? -14.322 -1.136 19.109 1.00 97.81 121 ARG A C 1
ATOM 992 O O . ARG A 1 121 ? -14.058 -0.555 18.054 1.00 97.81 121 ARG A O 1
ATOM 999 N N . PRO A 1 122 ? -14.581 -0.459 20.241 1.00 95.31 122 PRO A N 1
ATOM 1000 C CA . PRO A 1 122 ? -14.560 1.000 20.278 1.00 95.31 122 PRO A CA 1
ATOM 1001 C C . PRO A 1 122 ? -13.134 1.558 20.194 1.00 95.31 122 PRO A C 1
ATOM 1003 O O . PRO A 1 122 ? -12.954 2.646 19.672 1.00 95.31 122 PRO A O 1
ATOM 1006 N N . ARG A 1 123 ? -12.141 0.813 20.700 1.00 97.75 123 ARG A N 1
ATOM 1007 C CA . ARG A 1 123 ? -10.725 1.196 20.780 1.00 97.75 123 ARG A CA 1
ATOM 1008 C C . ARG A 1 123 ? -9.827 -0.019 20.995 1.00 97.75 123 ARG A C 1
ATOM 1010 O O . ARG A 1 123 ? -10.330 -1.082 21.370 1.00 97.75 123 ARG A O 1
ATOM 1017 N N . GLY A 1 124 ? -8.523 0.162 20.822 1.00 97.75 124 GLY A N 1
ATOM 1018 C CA . GLY A 1 124 ? -7.492 -0.852 21.048 1.00 97.75 124 GLY A CA 1
ATOM 1019 C C . GLY A 1 124 ? -6.573 -1.023 19.842 1.00 97.75 124 GLY A C 1
ATOM 1020 O O . GLY A 1 124 ? -6.746 -0.354 18.831 1.00 97.75 124 GLY A O 1
ATOM 1021 N N . LEU A 1 125 ? -5.602 -1.928 19.955 1.00 98.06 125 LEU A N 1
ATOM 1022 C CA . LEU A 1 125 ? -4.650 -2.248 18.891 1.00 98.06 125 LEU A CA 1
ATOM 1023 C C . LEU A 1 125 ? -4.950 -3.637 18.316 1.00 98.06 125 LEU A C 1
ATOM 1025 O O . LEU A 1 125 ? -4.998 -4.621 19.054 1.00 98.06 125 LEU A O 1
ATOM 1029 N N . ILE A 1 126 ? -5.137 -3.714 17.000 1.00 98.06 126 ILE A N 1
ATOM 1030 C CA . ILE A 1 126 ? -5.305 -4.955 16.243 1.00 98.06 126 ILE A CA 1
ATOM 1031 C C . ILE A 1 126 ? -4.106 -5.111 15.309 1.00 98.06 126 ILE A C 1
ATOM 1033 O O . ILE A 1 126 ? -3.879 -4.285 14.425 1.00 98.06 126 ILE A O 1
ATOM 1037 N N . LEU A 1 127 ? -3.361 -6.201 15.487 1.00 97.69 127 LEU A N 1
ATOM 1038 C CA . LEU A 1 127 ? -2.220 -6.547 14.645 1.00 97.69 127 LEU A CA 1
ATOM 1039 C C . LEU A 1 127 ? -2.597 -7.663 13.673 1.00 97.69 127 LEU A C 1
ATOM 1041 O O . LEU A 1 127 ? -3.032 -8.736 14.089 1.00 97.69 127 LEU A O 1
ATOM 1045 N N . VAL A 1 128 ? -2.400 -7.419 12.378 1.00 97.25 128 VAL A N 1
ATOM 1046 C CA . VAL A 1 128 ? -2.522 -8.436 11.327 1.00 97.25 128 VAL A CA 1
ATOM 1047 C C . VAL A 1 128 ? -1.122 -8.785 10.844 1.00 97.25 128 VAL A C 1
ATOM 1049 O O . VAL A 1 128 ? -0.438 -7.958 10.242 1.00 97.25 128 VAL A O 1
ATOM 1052 N N . THR A 1 129 ? -0.674 -10.004 11.125 1.00 96.69 129 THR A N 1
ATOM 1053 C CA . THR A 1 129 ? 0.724 -10.404 10.924 1.00 96.69 129 THR A CA 1
ATOM 1054 C C . THR A 1 129 ? 0.875 -11.513 9.886 1.00 96.69 129 THR A C 1
ATOM 1056 O O . THR A 1 129 ? -0.102 -12.112 9.429 1.00 96.69 129 THR A O 1
ATOM 1059 N N . GLY A 1 130 ? 2.110 -11.730 9.438 1.00 95.06 130 GLY A N 1
ATOM 1060 C CA . GLY A 1 130 ? 2.473 -12.774 8.484 1.00 95.06 130 GLY A CA 1
ATOM 1061 C C . GLY A 1 130 ? 3.494 -12.307 7.442 1.00 95.06 130 GLY A C 1
ATOM 1062 O O . GLY A 1 130 ? 3.801 -11.111 7.350 1.00 95.06 130 GLY A O 1
ATOM 1063 N N . PRO A 1 131 ? 4.023 -13.229 6.622 1.00 91.06 131 PRO A N 1
ATOM 1064 C CA . PRO A 1 131 ? 5.015 -12.908 5.602 1.00 91.06 131 PRO A CA 1
ATOM 1065 C C . PRO A 1 131 ? 4.438 -12.040 4.473 1.00 91.06 131 PRO A C 1
ATOM 1067 O O . PRO A 1 131 ? 3.232 -11.790 4.368 1.00 91.06 131 PRO A O 1
ATOM 1070 N N . THR A 1 132 ? 5.308 -11.539 3.602 1.00 85.25 132 THR A N 1
ATOM 1071 C CA . THR A 1 132 ? 4.885 -10.848 2.378 1.00 85.25 132 THR A CA 1
ATOM 1072 C C . THR A 1 132 ? 4.012 -11.770 1.527 1.00 85.25 132 THR A C 1
ATOM 1074 O O . THR A 1 132 ? 4.338 -12.937 1.330 1.00 85.25 132 THR A O 1
ATOM 1077 N N . GLY A 1 133 ? 2.890 -11.249 1.026 1.00 83.69 133 GLY A N 1
ATOM 1078 C CA . GLY A 1 133 ? 1.960 -12.024 0.200 1.00 83.69 133 GLY A CA 1
ATOM 1079 C C . GLY A 1 133 ? 1.011 -12.949 0.970 1.00 83.69 133 GLY A C 1
ATOM 1080 O O . GLY A 1 133 ? 0.232 -13.647 0.333 1.00 83.69 133 GLY A O 1
ATOM 1081 N N . SER A 1 134 ? 0.998 -12.935 2.310 1.00 90.56 134 SER A N 1
ATOM 1082 C CA . SER A 1 134 ? 0.064 -13.754 3.108 1.00 90.56 134 SER A CA 1
ATOM 1083 C C . SER A 1 134 ? -1.378 -13.224 3.166 1.00 90.56 134 SER A C 1
ATOM 1085 O O . SER A 1 134 ? -2.215 -13.807 3.848 1.00 90.56 134 SER A O 1
ATOM 1087 N N . GLY A 1 135 ? -1.673 -12.105 2.496 1.00 91.62 135 GLY A N 1
ATOM 1088 C CA . GLY A 1 135 ? -3.009 -11.501 2.470 1.00 91.62 135 GLY A CA 1
ATOM 1089 C C . GLY A 1 135 ? -3.291 -10.452 3.553 1.00 91.62 135 GLY A C 1
ATOM 1090 O O . GLY A 1 135 ? -4.433 -10.017 3.657 1.00 91.62 135 GLY A O 1
ATOM 1091 N N . LYS A 1 136 ? -2.287 -9.987 4.319 1.00 94.94 136 LYS A N 1
ATOM 1092 C CA . LYS A 1 136 ? -2.457 -8.975 5.392 1.00 94.94 136 LYS A CA 1
ATOM 1093 C C . LYS A 1 136 ? -3.254 -7.744 4.951 1.00 94.94 136 LYS A C 1
ATOM 1095 O O . LYS A 1 136 ? -4.279 -7.433 5.551 1.00 94.94 136 LYS A O 1
ATOM 1100 N N . SER A 1 137 ? -2.809 -7.086 3.880 1.00 92.69 137 SER A N 1
ATOM 1101 C CA . SER A 1 137 ? -3.440 -5.877 3.343 1.00 92.69 137 SER A CA 1
ATOM 1102 C C . SER A 1 137 ? -4.875 -6.143 2.883 1.00 92.69 137 SER A C 1
ATOM 1104 O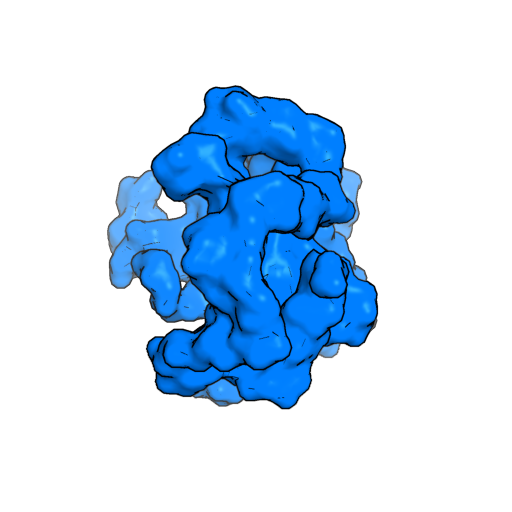 O . SER A 1 137 ? -5.759 -5.326 3.100 1.00 92.69 137 SER A O 1
ATOM 1106 N N . THR A 1 138 ? -5.137 -7.330 2.325 1.00 94.25 138 THR A N 1
ATOM 1107 C CA . THR A 1 138 ? -6.480 -7.734 1.875 1.00 94.25 138 THR A CA 1
ATOM 1108 C C . THR A 1 138 ? -7.418 -7.990 3.058 1.00 94.25 138 THR A C 1
ATOM 1110 O O . THR A 1 138 ? -8.564 -7.544 3.042 1.00 94.25 138 THR A O 1
ATOM 1113 N N . THR A 1 139 ? -6.924 -8.636 4.117 1.00 96.88 139 THR A N 1
ATOM 1114 C CA . THR A 1 139 ? -7.655 -8.817 5.379 1.00 96.88 139 THR A CA 1
ATOM 1115 C C . THR A 1 139 ? -7.972 -7.474 6.033 1.00 96.88 139 THR A C 1
ATOM 1117 O O . THR A 1 139 ? -9.117 -7.231 6.409 1.00 96.88 139 THR A O 1
ATOM 1120 N N . LEU A 1 140 ? -6.988 -6.576 6.130 1.00 97.38 140 LEU A N 1
ATOM 1121 C CA . LEU A 1 140 ? -7.183 -5.241 6.694 1.00 97.38 140 LEU A CA 1
ATOM 1122 C C . LEU A 1 140 ? -8.165 -4.408 5.875 1.00 97.38 140 LEU A C 1
ATOM 1124 O O . LEU A 1 140 ? -9.072 -3.817 6.452 1.00 97.38 140 LEU A O 1
ATOM 1128 N N . ALA A 1 141 ? -8.056 -4.420 4.547 1.00 96.25 141 ALA A N 1
ATOM 1129 C CA . ALA A 1 141 ? -9.011 -3.740 3.682 1.00 96.25 141 ALA A CA 1
ATOM 1130 C C . ALA A 1 141 ? -10.436 -4.273 3.908 1.00 96.25 141 ALA A C 1
ATOM 1132 O O . ALA A 1 141 ? -11.370 -3.487 4.064 1.00 96.25 141 ALA A O 1
ATOM 1133 N N . ALA A 1 142 ? -10.623 -5.592 4.024 1.00 97.62 142 ALA A N 1
ATOM 1134 C CA . ALA A 1 142 ? -11.931 -6.170 4.331 1.00 97.62 142 ALA A CA 1
ATOM 1135 C C . ALA A 1 142 ? -12.482 -5.699 5.692 1.00 97.62 142 ALA A C 1
ATOM 1137 O O . ALA A 1 142 ? -13.657 -5.338 5.788 1.00 97.62 142 ALA A O 1
ATOM 1138 N N . MET A 1 143 ? -11.631 -5.640 6.722 1.00 98.38 143 MET A N 1
ATOM 1139 C CA . MET A 1 143 ? -11.993 -5.146 8.056 1.00 98.38 143 MET A CA 1
ATOM 1140 C C . MET A 1 143 ? -12.353 -3.654 8.048 1.00 98.38 143 MET A C 1
ATOM 1142 O O . MET A 1 143 ? -13.404 -3.270 8.560 1.00 98.38 143 MET A O 1
ATOM 1146 N N . ILE A 1 144 ? -11.536 -2.810 7.415 1.00 98.25 144 ILE A N 1
ATOM 1147 C CA . ILE A 1 144 ? -11.797 -1.370 7.275 1.00 98.25 144 ILE A CA 1
ATOM 1148 C C . ILE A 1 144 ? -13.078 -1.120 6.470 1.00 98.25 144 ILE A C 1
ATOM 1150 O O . ILE A 1 144 ? -13.897 -0.282 6.845 1.00 98.25 144 ILE A O 1
ATOM 1154 N N . ASN A 1 145 ? -13.312 -1.885 5.402 1.00 97.81 145 ASN A N 1
ATOM 1155 C CA . ASN A 1 145 ? -14.532 -1.800 4.601 1.00 97.81 145 ASN A CA 1
ATOM 1156 C C . ASN A 1 145 ? -15.790 -2.176 5.403 1.00 97.81 145 ASN A C 1
ATOM 1158 O O . ASN A 1 145 ? -16.850 -1.579 5.191 1.00 97.81 145 ASN A O 1
ATOM 1162 N N . GLN A 1 146 ? -15.681 -3.119 6.343 1.00 98.19 146 GLN A N 1
ATOM 1163 C CA . GLN A 1 146 ? -16.771 -3.436 7.262 1.00 98.19 146 GLN A CA 1
ATOM 1164 C C . GLN A 1 146 ? -17.054 -2.281 8.228 1.00 98.19 146 GLN A C 1
ATOM 1166 O O . GLN A 1 146 ? -18.208 -1.867 8.329 1.00 98.19 146 GLN A O 1
ATOM 1171 N N . ILE A 1 147 ? -16.023 -1.690 8.849 1.00 98.44 147 ILE A N 1
ATOM 1172 C CA . ILE A 1 147 ? -16.180 -0.498 9.707 1.00 98.44 147 ILE A CA 1
ATOM 1173 C C . ILE A 1 147 ? -16.857 0.628 8.924 1.00 98.44 147 ILE A C 1
ATOM 1175 O O . ILE A 1 147 ? -17.858 1.169 9.380 1.00 98.44 147 ILE A O 1
ATOM 1179 N N . ASN A 1 148 ? -16.361 0.926 7.722 1.00 98.25 148 ASN A N 1
ATOM 1180 C CA . ASN A 1 148 ? -16.892 1.973 6.852 1.00 98.25 148 ASN A CA 1
ATOM 1181 C C . ASN A 1 148 ? -18.371 1.764 6.474 1.00 98.25 148 ASN A C 1
ATOM 1183 O O . ASN A 1 148 ? -19.090 2.718 6.186 1.00 98.25 148 ASN A O 1
ATOM 1187 N N . SER A 1 149 ? -18.837 0.514 6.459 1.00 97.38 149 SER A N 1
ATOM 1188 C CA . SER A 1 149 ? -20.225 0.186 6.123 1.00 97.38 149 SER A CA 1
ATOM 1189 C C . SER A 1 149 ? -21.145 0.195 7.348 1.00 97.38 149 SER A C 1
ATOM 1191 O O . SER A 1 149 ? -22.302 0.591 7.230 1.00 97.38 149 SER A O 1
ATOM 1193 N N . GLU A 1 150 ? -20.650 -0.224 8.516 1.00 97.62 150 GLU A N 1
ATOM 1194 C CA . GLU A 1 150 ? -21.460 -0.416 9.729 1.00 97.62 150 GLU A CA 1
ATOM 1195 C C . GLU A 1 150 ? -21.450 0.781 10.694 1.00 97.62 150 GLU A C 1
ATOM 1197 O O . GLU A 1 150 ? -22.359 0.905 11.515 1.00 97.62 150 GLU A O 1
ATOM 1202 N N . ARG A 1 151 ? -20.427 1.641 10.646 1.00 98.06 151 ARG A N 1
ATOM 1203 C CA . ARG A 1 151 ? -20.200 2.707 11.635 1.00 98.06 151 ARG A CA 1
ATOM 1204 C C . ARG A 1 151 ? -20.202 4.082 10.969 1.00 98.06 151 ARG A C 1
ATOM 1206 O O . ARG A 1 151 ? -19.898 4.197 9.791 1.00 98.06 151 ARG A O 1
ATOM 1213 N N . SER A 1 152 ? -20.515 5.121 11.741 1.00 98.06 152 SER A N 1
ATOM 1214 C CA . SER A 1 152 ? -20.368 6.523 11.328 1.00 98.06 152 SER A CA 1
ATOM 1215 C C . SER A 1 152 ? -19.210 7.154 12.076 1.00 98.06 152 SER A C 1
ATOM 1217 O O . SER A 1 152 ? -19.403 7.758 13.126 1.00 98.06 152 SER A O 1
ATOM 1219 N N . VAL A 1 153 ? -18.005 6.913 11.566 1.00 98.50 153 VAL A N 1
ATOM 1220 C CA . VAL A 1 153 ? -16.738 7.277 12.209 1.00 98.50 153 VAL A CA 1
ATOM 1221 C C . VAL A 1 153 ? -15.761 7.891 11.208 1.00 98.50 153 VAL A C 1
ATOM 1223 O O . VAL A 1 153 ? -15.960 7.784 9.995 1.00 98.50 153 VAL A O 1
ATOM 1226 N N . HIS A 1 154 ? -14.689 8.499 11.700 1.00 98.69 154 HIS A N 1
ATOM 1227 C CA . HIS A 1 154 ? -13.568 8.946 10.890 1.00 98.69 154 HIS A CA 1
ATOM 1228 C C . HIS A 1 154 ? -12.458 7.891 10.855 1.00 98.69 154 HIS A C 1
ATOM 1230 O O . HIS A 1 154 ? -11.919 7.480 11.886 1.00 98.69 154 HIS A O 1
ATOM 1236 N N . ILE A 1 155 ? -12.128 7.437 9.646 1.00 98.81 155 ILE A N 1
ATOM 1237 C CA . ILE A 1 155 ? -11.084 6.448 9.392 1.00 98.81 155 ILE A CA 1
ATOM 1238 C C . ILE A 1 155 ? -9.908 7.131 8.688 1.00 98.81 155 ILE A C 1
ATOM 1240 O O . ILE A 1 155 ? -10.081 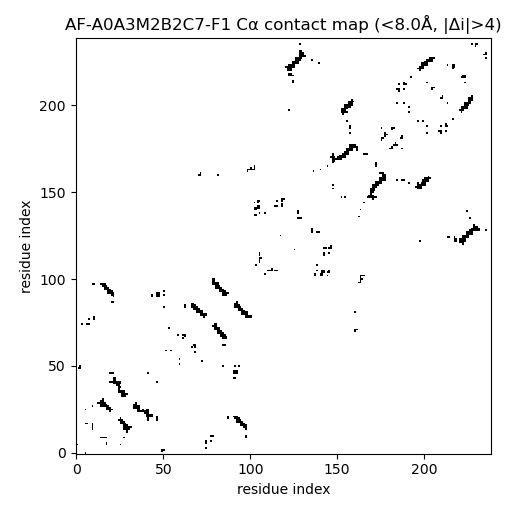7.707 7.618 1.00 98.81 155 ILE A O 1
ATOM 1244 N N . ILE A 1 156 ? -8.701 7.009 9.237 1.00 98.56 156 ILE A N 1
ATOM 1245 C CA . ILE A 1 156 ? -7.467 7.471 8.589 1.00 98.56 156 ILE A CA 1
ATOM 1246 C C . ILE A 1 156 ? -6.591 6.264 8.272 1.00 98.56 156 ILE A C 1
ATOM 1248 O O . ILE A 1 156 ? -6.334 5.446 9.153 1.00 98.56 156 ILE A O 1
ATOM 1252 N N . THR A 1 157 ? -6.104 6.151 7.038 1.00 98.19 157 THR A N 1
ATOM 1253 C CA . THR A 1 157 ? -5.100 5.145 6.665 1.00 98.19 157 THR A CA 1
ATOM 1254 C C . THR A 1 157 ? -3.787 5.817 6.281 1.00 98.19 157 THR A C 1
ATOM 1256 O O . THR A 1 157 ? -3.768 6.889 5.676 1.00 98.19 157 THR A O 1
ATOM 1259 N N . ILE A 1 158 ? -2.676 5.200 6.672 1.00 97.31 158 ILE A N 1
ATOM 1260 C CA . ILE A 1 158 ? -1.317 5.615 6.333 1.00 97.31 158 ILE A CA 1
ATOM 1261 C C . ILE A 1 158 ? -0.635 4.386 5.737 1.00 97.31 158 ILE A C 1
ATOM 1263 O O . ILE A 1 158 ? -0.449 3.389 6.437 1.00 97.31 158 ILE A O 1
ATOM 1267 N N . GLU A 1 159 ? -0.302 4.437 4.451 1.00 94.38 159 GLU A N 1
ATOM 1268 C CA . GLU A 1 159 ? 0.090 3.270 3.649 1.00 94.38 159 GLU A CA 1
ATOM 1269 C C . GLU A 1 159 ? 1.321 3.573 2.772 1.00 94.38 159 GLU A C 1
ATOM 1271 O O . GLU A 1 159 ? 1.635 4.732 2.506 1.00 94.38 159 GLU A O 1
ATOM 1276 N N . ASP A 1 160 ? 2.029 2.532 2.324 1.00 89.19 160 ASP A N 1
ATOM 1277 C CA . ASP A 1 160 ? 3.236 2.636 1.484 1.00 89.19 160 ASP A CA 1
ATOM 1278 C C . ASP A 1 160 ? 3.322 1.459 0.484 1.00 89.19 160 ASP A C 1
ATOM 1280 O O . ASP A 1 160 ? 3.926 0.424 0.791 1.00 89.19 160 ASP A O 1
ATOM 1284 N N . PRO A 1 161 ? 2.712 1.568 -0.710 1.00 87.31 161 PRO A N 1
ATOM 1285 C CA . PRO A 1 161 ? 1.725 2.572 -1.113 1.00 87.31 161 PRO A CA 1
ATOM 1286 C C . PRO A 1 161 ? 0.287 2.178 -0.712 1.00 87.31 161 PRO A C 1
ATOM 1288 O O . PRO A 1 161 ? 0.078 1.124 -0.111 1.00 87.31 161 PRO A O 1
ATOM 1291 N N . ILE A 1 162 ? -0.717 2.992 -1.068 1.00 89.06 162 ILE A N 1
ATOM 1292 C CA . ILE A 1 162 ? -2.132 2.639 -0.855 1.00 89.06 162 ILE A CA 1
ATOM 1293 C C . ILE A 1 162 ? -2.515 1.439 -1.731 1.00 89.06 162 ILE A C 1
ATOM 1295 O O . ILE A 1 162 ? -2.488 1.524 -2.964 1.00 89.06 162 ILE A O 1
ATOM 1299 N N . GLU A 1 163 ? -2.933 0.338 -1.097 1.00 84.06 163 GLU A N 1
ATOM 1300 C CA . GLU A 1 163 ? -3.290 -0.905 -1.796 1.00 84.06 163 GLU A CA 1
ATOM 1301 C C . GLU A 1 163 ? -4.770 -1.006 -2.157 1.00 84.06 163 GLU A C 1
ATOM 1303 O O . GLU A 1 163 ? -5.102 -1.604 -3.166 1.00 84.06 163 GLU A O 1
ATOM 1308 N N . TYR A 1 164 ? -5.685 -0.464 -1.360 1.00 89.81 164 TYR A N 1
ATOM 1309 C CA . TYR A 1 164 ? -7.119 -0.564 -1.635 1.00 89.81 164 TYR A CA 1
ATOM 1310 C C . TYR A 1 164 ? -7.761 0.801 -1.480 1.00 89.81 164 TYR A C 1
ATOM 1312 O O . TYR A 1 164 ? -7.629 1.429 -0.436 1.00 89.81 164 TYR A O 1
ATOM 1320 N N . LEU A 1 165 ? -8.491 1.255 -2.500 1.00 89.44 165 LEU A N 1
ATOM 1321 C CA . LEU A 1 165 ? -9.268 2.482 -2.375 1.00 89.44 165 LEU A CA 1
ATOM 1322 C C . LEU A 1 165 ? -10.596 2.208 -1.683 1.00 89.44 165 LEU A C 1
ATOM 1324 O O . LEU A 1 165 ? -11.424 1.425 -2.156 1.00 89.44 165 LEU A O 1
ATOM 1328 N N . HIS A 1 166 ? -10.827 2.932 -0.600 1.00 93.31 166 HIS A N 1
ATOM 1329 C CA . HIS A 1 166 ? -12.100 2.943 0.087 1.00 93.31 166 HIS A CA 1
ATOM 1330 C C . HIS A 1 166 ? -12.915 4.161 -0.340 1.00 93.31 166 HIS A C 1
ATOM 1332 O O . HIS A 1 166 ? -12.483 5.304 -0.230 1.00 93.31 166 HIS A O 1
ATOM 1338 N N . GLN A 1 167 ? -14.135 3.916 -0.812 1.00 92.88 167 GLN A N 1
ATOM 1339 C CA . GLN A 1 167 ? -15.111 4.983 -1.024 1.00 92.88 167 GLN A CA 1
ATOM 1340 C C . GLN A 1 167 ? -15.775 5.346 0.305 1.00 92.88 167 GLN A C 1
ATOM 1342 O O . GLN A 1 167 ? -16.030 4.460 1.122 1.00 92.88 167 GLN A O 1
ATOM 1347 N N . HIS A 1 168 ? -16.114 6.620 0.497 1.00 96.50 168 HIS A N 1
ATOM 1348 C CA . HIS A 1 168 ? -16.937 7.047 1.629 1.00 96.50 168 HIS A CA 1
ATOM 1349 C C . HIS A 1 168 ? -18.282 6.309 1.643 1.00 96.50 168 HIS A C 1
ATOM 1351 O O . HIS A 1 168 ? -18.900 6.111 0.592 1.00 96.50 168 HIS A O 1
ATOM 1357 N N . ARG A 1 169 ? -18.729 5.900 2.833 1.00 96.50 169 ARG A N 1
ATOM 1358 C CA . ARG A 1 169 ? -20.035 5.261 3.053 1.00 96.50 169 ARG A CA 1
ATOM 1359 C C . ARG A 1 169 ? -20.673 5.838 4.314 1.00 96.50 169 ARG A C 1
ATOM 1361 O O . ARG A 1 169 ? -20.956 7.030 4.349 1.00 96.50 169 ARG A O 1
ATOM 1368 N N . SER A 1 170 ? -20.899 5.007 5.329 1.00 97.81 170 SER A N 1
ATOM 1369 C CA . SER A 1 170 ? -21.375 5.443 6.639 1.00 97.81 170 SER A CA 1
ATOM 1370 C C . SER A 1 170 ? -20.285 6.234 7.369 1.00 97.81 170 SER A C 1
ATOM 1372 O O . SER A 1 170 ? -20.610 7.161 8.110 1.00 97.81 170 SER A O 1
ATOM 1374 N N . SER A 1 171 ? -19.014 5.905 7.102 1.00 98.50 171 SER A N 1
ATOM 1375 C CA . SER A 1 171 ? -17.826 6.618 7.576 1.00 98.50 171 SER A CA 1
ATOM 1376 C C . SER A 1 171 ? -17.223 7.543 6.518 1.00 98.50 171 SER A C 1
ATOM 1378 O O . SER A 1 171 ? -17.357 7.332 5.306 1.00 98.50 171 SER A O 1
ATOM 1380 N N . ILE A 1 172 ? -16.462 8.526 6.999 1.00 98.19 172 ILE A N 1
ATOM 1381 C CA . ILE A 1 172 ? -15.484 9.261 6.191 1.00 98.19 172 ILE A CA 1
ATOM 1382 C C . ILE A 1 172 ? -14.132 8.539 6.262 1.00 98.19 172 ILE A C 1
ATOM 1384 O O . ILE A 1 172 ? -13.794 7.949 7.290 1.00 98.19 172 ILE A O 1
ATOM 1388 N N . ILE A 1 173 ? -13.380 8.540 5.158 1.00 98.31 173 ILE A N 1
ATOM 1389 C CA . ILE A 1 173 ? -12.107 7.818 5.065 1.00 98.31 173 ILE A CA 1
ATOM 1390 C C . ILE A 1 173 ? -11.054 8.667 4.359 1.00 98.31 173 ILE A C 1
ATOM 1392 O O . ILE A 1 173 ? -11.266 9.121 3.237 1.00 98.31 173 ILE A O 1
ATOM 1396 N N . ASN A 1 174 ? -9.922 8.885 5.014 1.00 98.31 174 ASN A N 1
ATOM 1397 C CA . ASN A 1 174 ? -8.805 9.652 4.484 1.00 98.31 174 ASN A CA 1
ATOM 1398 C C . ASN A 1 174 ? -7.588 8.738 4.383 1.00 98.31 174 ASN A C 1
ATOM 1400 O O . ASN A 1 174 ? -7.051 8.296 5.394 1.00 98.31 174 ASN A O 1
ATOM 1404 N N . GLN A 1 175 ? -7.166 8.440 3.157 1.00 96.62 175 GLN A N 1
ATOM 1405 C CA . GLN A 1 175 ? -6.017 7.577 2.897 1.00 96.62 175 GLN A CA 1
ATOM 1406 C C . GLN A 1 175 ? -4.810 8.431 2.525 1.00 96.62 175 GLN A C 1
ATOM 1408 O O . GLN A 1 175 ? -4.931 9.325 1.689 1.00 96.62 175 GLN A O 1
ATOM 1413 N N . ARG A 1 176 ? -3.669 8.176 3.167 1.00 96.06 176 ARG A N 1
ATOM 1414 C CA . ARG A 1 176 ? -2.423 8.927 2.988 1.00 96.06 176 ARG A CA 1
ATOM 1415 C C . ARG A 1 176 ? -1.318 7.984 2.536 1.00 96.06 176 ARG A C 1
ATOM 1417 O O . ARG A 1 176 ? -0.947 7.069 3.270 1.00 96.06 176 ARG A O 1
ATOM 1424 N N . GLU A 1 177 ? -0.768 8.238 1.357 1.00 92.44 177 GLU A N 1
ATOM 1425 C CA . GLU A 1 177 ? 0.350 7.481 0.799 1.00 92.44 177 GLU A CA 1
ATOM 1426 C C . GLU A 1 177 ? 1.697 8.095 1.211 1.00 92.44 177 GLU A C 1
ATOM 1428 O O . GLU A 1 177 ? 1.914 9.311 1.123 1.00 92.44 177 GLU A O 1
ATOM 1433 N N . LEU A 1 178 ? 2.626 7.258 1.674 1.00 90.19 178 LEU A N 1
ATOM 1434 C CA . LEU A 1 178 ? 3.991 7.672 1.978 1.00 90.19 178 LEU A CA 1
ATOM 1435 C C . LEU A 1 178 ? 4.706 8.157 0.708 1.00 90.19 178 LEU A C 1
ATOM 1437 O O . LEU A 1 178 ? 4.648 7.533 -0.343 1.00 90.19 178 LEU A O 1
ATOM 1441 N N . GLY A 1 179 ? 5.400 9.289 0.808 1.00 85.62 179 GLY A N 1
ATOM 1442 C CA . GLY A 1 179 ? 6.097 9.925 -0.310 1.00 85.62 179 GLY A CA 1
ATOM 1443 C C . GLY A 1 179 ? 5.206 10.808 -1.187 1.00 85.62 179 GLY A C 1
ATOM 1444 O O . GLY A 1 179 ? 5.738 11.680 -1.864 1.00 85.62 179 GLY A O 1
ATOM 1445 N N . GLN A 1 180 ? 3.880 10.644 -1.134 1.00 86.44 180 GLN A N 1
ATOM 1446 C CA . GLN A 1 180 ? 2.931 11.481 -1.873 1.00 86.44 180 GLN A CA 1
ATOM 1447 C C . GLN A 1 180 ? 2.161 12.439 -0.949 1.00 86.44 180 GLN A C 1
ATOM 1449 O O . GLN A 1 180 ? 2.190 13.650 -1.158 1.00 86.44 180 GLN A O 1
ATOM 1454 N N . ASP A 1 181 ? 1.530 11.921 0.109 1.00 93.00 181 ASP A N 1
ATOM 1455 C CA . ASP A 1 181 ? 0.669 12.693 1.024 1.00 93.00 181 ASP A CA 1
ATOM 1456 C C . ASP A 1 181 ? 1.326 12.945 2.395 1.00 93.00 181 ASP A C 1
ATOM 1458 O O . ASP A 1 181 ? 0.861 13.744 3.217 1.00 93.00 181 ASP A O 1
ATOM 1462 N N . THR A 1 182 ? 2.409 12.226 2.690 1.00 93.81 182 THR A N 1
ATOM 1463 C CA . THR A 1 182 ? 3.194 12.375 3.919 1.00 93.81 182 THR A CA 1
ATOM 1464 C C . THR A 1 182 ? 4.651 11.981 3.703 1.00 93.81 182 THR A C 1
ATOM 1466 O O . THR A 1 182 ? 4.968 11.167 2.844 1.00 93.81 182 THR A O 1
ATOM 1469 N N . LYS A 1 183 ? 5.555 12.526 4.523 1.00 91.81 183 LYS A N 1
ATOM 1470 C CA . LYS A 1 183 ? 6.997 12.234 4.458 1.00 91.81 183 LYS A CA 1
ATOM 1471 C C . LYS A 1 183 ? 7.428 11.036 5.305 1.00 91.81 183 LYS A C 1
ATOM 1473 O O . LYS A 1 183 ? 8.482 10.466 5.052 1.00 91.81 183 LYS A O 1
ATOM 1478 N N . SER A 1 184 ? 6.656 10.680 6.331 1.00 93.94 184 SER A N 1
ATOM 1479 C CA . SER A 1 184 ? 6.926 9.518 7.184 1.00 93.94 184 SER A CA 1
ATOM 1480 C C . SER A 1 184 ? 5.654 9.017 7.867 1.00 93.94 184 SER A C 1
ATOM 1482 O O . SER A 1 184 ? 4.703 9.784 8.067 1.00 93.94 184 SER A O 1
ATOM 1484 N N . PHE A 1 185 ? 5.658 7.739 8.261 1.00 94.88 185 PHE A N 1
ATOM 1485 C CA . PHE A 1 185 ? 4.593 7.137 9.067 1.00 94.88 185 PHE A CA 1
ATOM 1486 C C . PHE A 1 185 ? 4.411 7.881 10.391 1.00 94.88 185 PHE A C 1
ATOM 1488 O O . PHE A 1 185 ? 3.307 8.326 10.691 1.00 94.88 185 PHE A O 1
ATOM 1495 N N . ALA A 1 186 ? 5.497 8.116 11.133 1.00 95.19 186 ALA A N 1
ATOM 1496 C CA . ALA A 1 186 ? 5.449 8.840 12.400 1.00 95.19 186 ALA A CA 1
ATOM 1497 C C . ALA A 1 186 ? 4.880 10.268 12.266 1.00 95.19 186 ALA A C 1
ATOM 1499 O O . ALA A 1 186 ? 4.079 10.703 13.095 1.00 95.19 186 ALA A O 1
ATOM 1500 N N . ALA A 1 187 ? 5.241 11.008 11.208 1.00 95.31 187 ALA A N 1
ATOM 1501 C CA . ALA A 1 187 ? 4.711 12.353 10.976 1.00 95.31 187 ALA A CA 1
ATOM 1502 C C . ALA A 1 187 ? 3.213 12.344 10.637 1.00 95.31 187 ALA A C 1
ATOM 1504 O O . ALA A 1 187 ? 2.467 13.189 11.146 1.00 95.31 187 ALA A O 1
ATOM 1505 N N . ALA A 1 188 ? 2.770 11.384 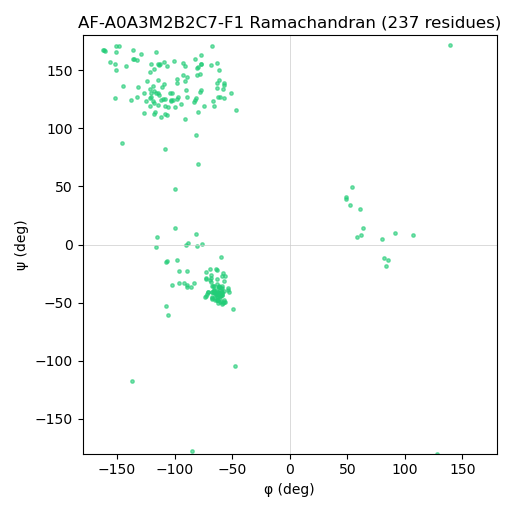9.818 1.00 96.56 188 ALA A N 1
ATOM 1506 C CA . ALA A 1 188 ? 1.356 11.206 9.512 1.00 96.56 188 ALA A CA 1
ATOM 1507 C C . ALA A 1 188 ? 0.570 10.786 10.752 1.00 96.56 188 ALA A C 1
ATOM 1509 O O . ALA A 1 188 ? -0.446 11.399 11.044 1.00 96.56 188 ALA A O 1
ATOM 1510 N N . LEU A 1 189 ? 1.068 9.826 11.531 1.00 96.25 189 LEU A N 1
ATOM 1511 C CA . LEU A 1 189 ? 0.388 9.319 12.720 1.00 96.25 189 LEU A CA 1
ATOM 1512 C C . LEU A 1 189 ? 0.273 10.384 13.819 1.00 96.25 189 LEU A C 1
ATOM 1514 O O . LEU A 1 189 ? -0.783 10.550 14.423 1.00 96.25 189 LEU A O 1
ATOM 1518 N N . ARG A 1 190 ? 1.322 11.189 14.026 1.00 95.69 190 ARG A N 1
ATOM 1519 C CA . ARG A 1 190 ? 1.270 12.345 14.936 1.00 95.69 190 ARG A CA 1
ATOM 1520 C C . ARG A 1 190 ? 0.248 13.392 14.489 1.00 95.69 190 ARG A C 1
ATOM 1522 O O . ARG A 1 190 ? -0.375 14.043 15.325 1.00 95.69 190 ARG A O 1
ATOM 1529 N N . SER A 1 191 ? 0.122 13.604 13.182 1.00 96.88 191 SER A N 1
ATOM 1530 C CA . SER A 1 191 ? -0.872 14.530 12.633 1.00 96.88 191 SER A CA 1
ATOM 1531 C C . SER A 1 191 ? -2.281 13.958 12.767 1.00 96.88 191 SER A C 1
ATOM 1533 O O . SER A 1 191 ? -3.146 14.667 13.269 1.00 96.88 191 SER A O 1
ATOM 1535 N N . ALA A 1 192 ? -2.458 12.664 12.479 1.00 96.38 192 ALA A N 1
ATOM 1536 C CA . ALA A 1 192 ? -3.717 11.938 12.591 1.00 96.38 192 ALA A CA 1
ATOM 1537 C C . ALA A 1 192 ? -4.348 12.096 13.978 1.00 96.38 192 ALA A C 1
ATOM 1539 O O . ALA A 1 192 ? -5.528 12.383 14.067 1.00 96.38 192 ALA A O 1
ATOM 1540 N N . LEU A 1 193 ? -3.572 12.057 15.067 1.00 95.06 193 LEU A N 1
ATOM 1541 C CA . LEU A 1 193 ? -4.085 12.287 16.432 1.00 95.06 193 LEU A CA 1
ATOM 1542 C C . LEU A 1 193 ? -4.736 13.669 16.669 1.00 95.06 193 LEU A C 1
ATOM 1544 O O . LEU A 1 193 ? -5.332 13.897 17.717 1.00 95.06 193 LEU A O 1
ATOM 1548 N N . ARG A 1 194 ? -4.601 14.611 15.731 1.00 96.50 194 ARG A N 1
ATOM 1549 C CA . ARG A 1 194 ? -5.235 15.942 15.748 1.00 96.50 194 ARG A CA 1
ATOM 1550 C C . ARG A 1 194 ? -6.234 16.136 14.604 1.00 96.50 194 ARG A C 1
ATOM 1552 O O . ARG A 1 194 ? -6.732 17.240 14.419 1.00 96.50 194 ARG A O 1
ATOM 1559 N N . GLU A 1 195 ? -6.500 15.084 13.839 1.00 97.31 195 GLU A N 1
ATOM 1560 C CA . GLU A 1 195 ? -7.413 15.061 12.693 1.00 97.31 195 GLU A CA 1
ATOM 1561 C C . GLU A 1 195 ? -8.785 14.464 13.087 1.00 97.31 195 GLU A C 1
ATOM 1563 O O . GLU A 1 195 ? -9.576 14.144 12.213 1.00 97.31 195 GLU A O 1
ATOM 1568 N N . ASP A 1 196 ? -9.076 14.324 14.390 1.00 97.38 196 ASP A N 1
ATOM 1569 C CA . ASP A 1 196 ? -10.311 13.723 14.936 1.00 97.38 196 ASP A CA 1
ATOM 1570 C C . ASP A 1 196 ? -10.627 12.300 14.405 1.00 97.38 196 ASP A C 1
ATOM 1572 O O . ASP A 1 196 ? -11.722 12.068 13.895 1.00 97.38 196 ASP A O 1
ATOM 1576 N N . PRO A 1 197 ? -9.676 11.339 14.405 1.00 98.00 197 PRO A N 1
ATOM 1577 C CA . PRO A 1 197 ? -9.947 9.975 13.966 1.00 98.00 197 PRO A CA 1
ATOM 1578 C C . PRO A 1 197 ? -10.635 9.158 15.058 1.00 98.00 197 PRO A C 1
ATOM 1580 O O . PRO A 1 197 ? -10.358 9.310 16.242 1.00 98.00 197 PRO A O 1
ATOM 1583 N N . ASP A 1 198 ? -11.426 8.175 14.647 1.00 98.56 198 ASP A N 1
ATOM 1584 C CA . ASP A 1 198 ? -11.864 7.076 15.513 1.00 98.56 198 ASP A CA 1
ATOM 1585 C C . ASP A 1 198 ? -11.060 5.799 15.232 1.00 98.56 198 ASP A C 1
ATOM 1587 O O . ASP A 1 198 ? -10.791 4.989 16.125 1.00 98.56 198 ASP A O 1
ATOM 1591 N N . VAL A 1 199 ? -10.706 5.596 13.959 1.00 98.75 199 VAL A N 1
ATOM 1592 C CA . VAL A 1 199 ? -10.009 4.412 13.458 1.00 98.75 199 VAL A CA 1
ATOM 1593 C C . VAL A 1 199 ? -8.766 4.845 12.698 1.00 98.75 199 VAL A C 1
ATOM 1595 O O . VAL A 1 199 ? -8.843 5.687 11.806 1.00 98.75 199 VAL A O 1
ATOM 1598 N N . ILE A 1 200 ? -7.626 4.238 13.014 1.00 98.56 200 ILE A N 1
ATOM 1599 C CA . ILE A 1 200 ? -6.358 4.517 12.341 1.00 98.56 200 ILE A CA 1
ATOM 1600 C C . ILE A 1 200 ? -5.782 3.207 11.813 1.00 98.56 200 ILE A C 1
ATOM 1602 O O . ILE A 1 200 ? -5.545 2.285 12.584 1.00 98.56 200 ILE A O 1
ATOM 1606 N N . LEU A 1 201 ? -5.522 3.122 10.513 1.00 98.44 201 LEU A N 1
ATOM 1607 C CA . LEU A 1 201 ? -4.703 2.070 9.921 1.00 98.44 201 LEU A CA 1
ATOM 1608 C C . LEU A 1 201 ? -3.298 2.615 9.677 1.00 98.44 201 LEU A C 1
ATOM 1610 O O . LEU A 1 201 ? -3.110 3.536 8.888 1.00 98.44 201 LEU A O 1
ATOM 1614 N N . VAL A 1 202 ? -2.308 2.017 10.325 1.00 96.38 202 VAL A N 1
ATOM 1615 C CA . VAL A 1 202 ? -0.888 2.281 10.095 1.00 96.38 202 VAL A CA 1
ATOM 1616 C C . VAL A 1 202 ? -0.322 1.062 9.386 1.00 96.38 202 VAL A C 1
ATOM 1618 O O . VAL A 1 202 ? -0.387 -0.011 9.960 1.00 96.38 202 VAL A O 1
ATOM 1621 N N . GLY A 1 203 ? 0.207 1.202 8.168 1.00 91.06 203 GLY A N 1
ATOM 1622 C CA . GLY A 1 203 ? 0.701 0.096 7.334 1.00 91.06 203 GLY A CA 1
ATOM 1623 C C . GLY A 1 203 ? 1.623 -0.911 8.046 1.00 91.06 203 GLY A C 1
ATOM 1624 O O . GLY A 1 203 ? 1.166 -1.796 8.771 1.00 91.06 203 GLY A O 1
ATOM 1625 N N . GLU A 1 204 ? 2.931 -0.860 7.799 1.00 89.69 204 GLU A N 1
ATOM 1626 C CA . GLU A 1 204 ? 3.899 -1.725 8.492 1.00 89.69 204 GLU A CA 1
ATOM 1627 C C . GLU A 1 204 ? 4.630 -0.927 9.573 1.00 89.69 204 GLU A C 1
ATOM 1629 O O . GLU A 1 204 ? 5.268 0.086 9.286 1.00 89.69 204 GLU A O 1
ATOM 1634 N N . MET A 1 205 ? 4.572 -1.394 10.822 1.00 90.44 205 MET A N 1
ATOM 1635 C CA . MET A 1 205 ? 5.316 -0.772 11.917 1.00 90.44 205 MET A CA 1
ATOM 1636 C C . MET A 1 205 ? 6.764 -1.268 11.905 1.00 90.44 205 MET A C 1
ATOM 1638 O O . MET A 1 205 ? 7.078 -2.337 12.429 1.00 90.44 205 MET A O 1
ATOM 1642 N N . ARG A 1 206 ? 7.650 -0.509 11.253 1.00 88.75 206 ARG A N 1
ATOM 1643 C CA . ARG A 1 206 ? 9.070 -0.877 11.099 1.00 88.75 206 ARG A CA 1
ATOM 1644 C C . ARG A 1 206 ? 9.984 -0.244 12.139 1.00 88.75 206 ARG A C 1
ATOM 1646 O O . ARG A 1 206 ? 10.991 -0.847 12.500 1.00 88.75 206 ARG A O 1
ATOM 1653 N N . ASP A 1 207 ? 9.660 0.965 12.578 1.00 91.88 207 ASP A N 1
ATOM 1654 C CA . ASP A 1 207 ? 10.492 1.765 13.469 1.00 91.88 207 ASP A CA 1
ATOM 1655 C C . ASP A 1 207 ? 9.836 1.985 14.841 1.00 91.88 207 ASP A C 1
ATOM 1657 O O . ASP A 1 207 ? 8.612 1.934 14.994 1.00 91.88 207 ASP A O 1
ATOM 1661 N N . LEU A 1 208 ? 10.681 2.236 15.845 1.00 93.81 208 LEU A N 1
ATOM 1662 C CA . LEU A 1 208 ? 10.277 2.400 17.243 1.00 93.81 208 LEU A CA 1
ATOM 1663 C C . LEU A 1 208 ? 9.298 3.564 17.440 1.00 93.81 208 LEU A C 1
ATOM 1665 O O . LEU A 1 208 ? 8.378 3.466 18.248 1.00 93.81 208 LEU A O 1
ATOM 1669 N N . GLU A 1 209 ? 9.491 4.660 16.706 1.00 94.56 209 GLU A N 1
ATOM 1670 C CA . GLU A 1 209 ? 8.670 5.863 16.839 1.00 94.56 209 GLU A CA 1
ATOM 1671 C C . GLU A 1 209 ? 7.236 5.592 16.369 1.00 94.56 209 GLU A C 1
ATOM 1673 O O . GLU A 1 209 ? 6.277 5.918 17.072 1.00 94.56 209 GLU A O 1
ATOM 1678 N N . THR A 1 210 ? 7.082 4.931 15.221 1.00 94.94 210 THR A N 1
ATOM 1679 C CA . THR A 1 210 ? 5.785 4.514 14.680 1.00 94.94 210 THR A CA 1
ATOM 1680 C C . THR A 1 210 ? 5.077 3.542 15.629 1.00 94.94 210 THR A C 1
ATOM 1682 O O . THR A 1 210 ? 3.889 3.729 15.899 1.00 94.94 210 THR A O 1
ATOM 1685 N N . ILE A 1 211 ? 5.792 2.559 16.195 1.00 95.81 211 ILE A N 1
ATOM 1686 C CA . ILE A 1 211 ? 5.232 1.615 17.182 1.00 95.81 211 ILE A CA 1
ATOM 1687 C C . ILE A 1 211 ? 4.739 2.361 18.427 1.00 95.81 211 ILE A C 1
ATOM 1689 O O . ILE A 1 211 ? 3.596 2.183 18.851 1.00 95.81 211 ILE A O 1
ATOM 1693 N N . GLN A 1 212 ? 5.573 3.234 18.996 1.00 96.38 212 GLN A N 1
ATOM 1694 C CA . GLN A 1 212 ? 5.233 3.991 20.200 1.00 96.38 212 GLN A CA 1
ATOM 1695 C C . GLN A 1 212 ? 3.991 4.865 19.986 1.00 96.38 212 GLN A C 1
ATOM 1697 O O . GLN A 1 212 ? 3.099 4.910 20.838 1.00 96.38 212 GLN A O 1
ATOM 1702 N N . LEU A 1 213 ? 3.910 5.546 18.842 1.00 96.44 213 LEU A N 1
ATOM 1703 C CA . LEU A 1 213 ? 2.758 6.369 18.488 1.00 96.44 213 LEU A CA 1
ATOM 1704 C C . LEU A 1 213 ? 1.491 5.528 18.277 1.00 96.44 213 LEU A C 1
ATOM 1706 O O . LEU A 1 213 ? 0.423 5.948 18.714 1.00 96.44 213 LEU A O 1
ATOM 1710 N N . ALA A 1 214 ? 1.593 4.345 17.664 1.00 96.88 214 ALA A N 1
ATOM 1711 C CA . ALA A 1 214 ? 0.450 3.457 17.446 1.00 96.88 214 ALA A CA 1
ATOM 1712 C C . ALA A 1 214 ? -0.116 2.918 18.769 1.00 96.88 214 ALA A C 1
ATOM 1714 O O . ALA A 1 214 ? -1.333 2.914 18.966 1.00 96.88 214 ALA A O 1
ATOM 1715 N N . ILE A 1 215 ? 0.758 2.538 19.707 1.00 96.69 215 ILE A N 1
ATOM 1716 C CA . ILE A 1 215 ? 0.360 2.133 21.063 1.00 96.69 215 ILE A CA 1
ATOM 1717 C C . ILE A 1 215 ? -0.303 3.306 21.791 1.00 96.69 215 ILE A C 1
ATOM 1719 O O . ILE A 1 215 ? -1.403 3.158 22.318 1.00 96.69 215 ILE A O 1
ATOM 1723 N N . THR A 1 216 ? 0.307 4.494 21.744 1.00 96.56 216 THR A N 1
ATOM 1724 C CA . THR A 1 216 ? -0.257 5.704 22.365 1.00 96.56 216 THR A CA 1
ATOM 1725 C C . THR A 1 216 ? -1.636 6.035 21.787 1.00 96.56 216 THR A C 1
ATOM 1727 O O . THR A 1 216 ? -2.564 6.370 22.522 1.00 96.56 216 THR A O 1
ATOM 1730 N N . ALA A 1 217 ? -1.811 5.916 20.470 1.00 97.12 217 ALA A N 1
ATOM 1731 C CA . ALA A 1 217 ? -3.095 6.119 19.810 1.00 97.12 217 ALA A CA 1
ATOM 1732 C C . ALA A 1 217 ? -4.154 5.123 20.319 1.00 97.12 217 ALA A C 1
ATOM 1734 O O . ALA A 1 217 ? -5.264 5.523 20.675 1.00 97.12 217 ALA A O 1
ATOM 1735 N N . ALA A 1 218 ? -3.798 3.842 20.433 1.00 97.56 218 ALA A N 1
ATOM 1736 C CA . ALA A 1 218 ? -4.696 2.815 20.952 1.00 97.56 218 ALA A CA 1
ATOM 1737 C C . ALA A 1 218 ? -5.085 3.060 22.424 1.00 97.56 218 ALA A C 1
ATOM 1739 O O . ALA A 1 218 ? -6.252 2.905 22.791 1.00 97.56 218 ALA A O 1
ATOM 1740 N N . GLU A 1 219 ? -4.134 3.489 23.260 1.00 96.50 219 GLU A N 1
ATOM 1741 C CA . GLU A 1 219 ? -4.375 3.842 24.667 1.00 96.50 219 GLU A CA 1
ATOM 1742 C C . GLU A 1 219 ? -5.262 5.083 24.823 1.00 96.50 219 GLU A C 1
ATOM 1744 O O . GLU A 1 219 ? -6.112 5.140 25.713 1.00 96.50 219 GLU A O 1
ATOM 1749 N N . THR A 1 220 ? -5.113 6.062 23.929 1.00 94.00 220 THR A N 1
ATOM 1750 C CA . THR A 1 220 ? -5.859 7.334 23.957 1.00 94.00 220 THR A CA 1
ATOM 1751 C C . THR A 1 220 ? -7.264 7.244 23.365 1.00 94.00 220 THR A C 1
ATOM 1753 O O . THR A 1 220 ? -7.952 8.255 23.257 1.00 94.00 220 THR A O 1
ATOM 1756 N N . GLY A 1 221 ? -7.740 6.035 23.060 1.00 95.50 221 GLY A N 1
ATOM 1757 C CA . GLY A 1 221 ? -9.143 5.790 22.742 1.00 95.50 221 GLY A CA 1
ATOM 1758 C C . GLY A 1 221 ? -9.450 5.511 21.276 1.00 95.50 221 GLY A C 1
ATOM 1759 O O . GLY A 1 221 ? -10.626 5.395 20.950 1.00 95.50 221 GLY A O 1
ATOM 1760 N N . HIS A 1 222 ? -8.434 5.337 20.433 1.00 98.50 222 HIS A N 1
ATOM 1761 C CA . HIS A 1 222 ? -8.600 5.019 19.016 1.00 98.50 222 HIS A CA 1
ATOM 1762 C C . HIS A 1 222 ? -8.612 3.504 18.784 1.00 98.50 222 HIS A C 1
ATOM 1764 O O . HIS A 1 222 ? -8.007 2.735 19.540 1.00 98.50 222 HIS A O 1
ATOM 1770 N N . LEU A 1 223 ? -9.271 3.055 17.715 1.00 98.62 223 LEU A N 1
ATOM 1771 C CA . LEU A 1 223 ? -9.094 1.700 17.194 1.00 98.62 223 LEU A CA 1
ATOM 1772 C C . LEU A 1 223 ? -7.978 1.709 16.145 1.00 98.62 223 LEU A C 1
ATOM 1774 O O . LEU A 1 223 ? -8.154 2.217 15.040 1.00 98.62 223 LEU A O 1
ATOM 1778 N N . VAL A 1 224 ? -6.830 1.143 16.492 1.00 98.56 224 VAL A N 1
ATOM 1779 C CA . VAL A 1 224 ? -5.631 1.142 15.657 1.00 98.56 224 VAL A CA 1
ATOM 1780 C C . VAL A 1 224 ? -5.444 -0.226 15.014 1.00 98.56 224 VAL A C 1
ATOM 1782 O O . VAL A 1 224 ? -5.460 -1.252 15.691 1.00 98.56 224 VAL A O 1
ATOM 1785 N N . PHE A 1 225 ? -5.228 -0.234 13.706 1.00 98.56 225 PHE A N 1
ATOM 1786 C CA . PHE A 1 225 ? -4.834 -1.394 12.921 1.0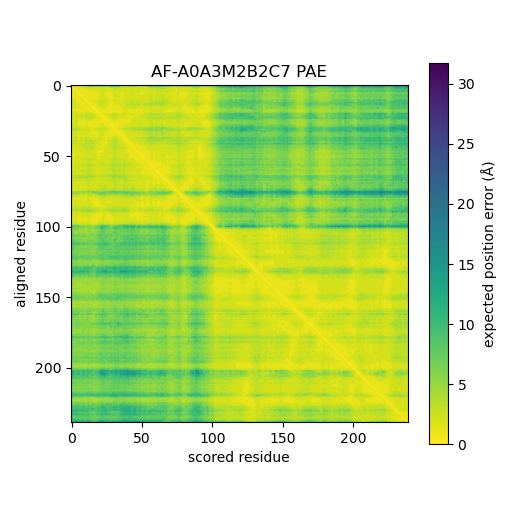0 98.56 225 PHE A CA 1
ATOM 1787 C C . PHE A 1 225 ? -3.388 -1.240 12.475 1.00 98.56 225 PHE A C 1
ATOM 1789 O O . PHE A 1 225 ? -2.997 -0.160 12.032 1.00 98.56 225 PHE A O 1
ATOM 1796 N N . ALA A 1 226 ? -2.614 -2.319 12.548 1.00 97.38 226 ALA A N 1
ATOM 1797 C CA . ALA A 1 226 ? -1.260 -2.333 12.017 1.00 97.38 226 ALA A CA 1
ATOM 1798 C C . ALA A 1 226 ? -0.803 -3.715 11.549 1.00 97.38 226 ALA A C 1
ATOM 1800 O O . ALA A 1 226 ? -1.424 -4.733 11.870 1.00 97.38 226 ALA A O 1
ATOM 1801 N N . THR A 1 227 ? 0.299 -3.755 10.796 1.00 96.31 227 THR A N 1
ATOM 1802 C CA . THR A 1 227 ? 0.932 -5.007 10.363 1.00 96.31 227 THR A CA 1
ATOM 1803 C C . THR A 1 227 ? 2.350 -5.191 10.887 1.00 96.31 227 THR A C 1
ATOM 1805 O O . THR A 1 227 ? 3.094 -4.231 11.097 1.00 96.31 227 THR A O 1
ATOM 1808 N N . LEU A 1 228 ? 2.718 -6.465 11.057 1.00 94.88 228 LEU A N 1
ATOM 1809 C CA . LEU A 1 228 ? 4.072 -6.940 11.346 1.00 94.88 228 LEU A CA 1
ATOM 1810 C C . LEU A 1 228 ? 4.404 -8.153 10.466 1.00 94.88 228 LEU A C 1
ATOM 1812 O O . LEU A 1 228 ? 3.518 -8.860 9.979 1.00 94.88 228 LEU A O 1
ATOM 1816 N N . HIS A 1 229 ? 5.697 -8.429 10.302 1.00 94.50 229 HIS A N 1
ATOM 1817 C CA . HIS A 1 229 ? 6.220 -9.597 9.580 1.00 94.50 229 HIS A CA 1
ATOM 1818 C C . HIS A 1 229 ? 6.649 -10.720 10.536 1.00 94.50 229 HIS A C 1
ATOM 1820 O O . HIS A 1 229 ? 7.760 -11.235 10.452 1.00 94.50 229 HIS A O 1
ATOM 1826 N N . THR A 1 230 ? 5.782 -11.049 11.488 1.00 94.62 230 THR A N 1
ATOM 1827 C CA . THR A 1 230 ? 5.938 -12.137 12.468 1.00 94.62 230 THR A CA 1
ATOM 1828 C C . THR A 1 230 ? 5.007 -13.294 12.117 1.00 94.62 230 THR A C 1
ATOM 1830 O O . THR A 1 230 ? 3.981 -13.087 11.466 1.00 94.62 230 THR A O 1
ATOM 1833 N N . ASN A 1 231 ? 5.355 -14.522 12.514 1.00 93.88 231 ASN A N 1
ATOM 1834 C CA . ASN A 1 231 ? 4.627 -15.716 12.067 1.00 93.88 231 ASN A CA 1
ATOM 1835 C C . ASN A 1 231 ? 3.590 -16.215 13.074 1.00 93.88 231 ASN A C 1
ATOM 1837 O O . ASN A 1 231 ? 2.761 -17.058 12.738 1.00 93.88 231 ASN A O 1
ATOM 1841 N N . ASN A 1 232 ? 3.630 -15.726 14.311 1.00 94.38 232 ASN A N 1
ATOM 1842 C CA . ASN A 1 232 ? 2.680 -16.112 15.343 1.00 94.38 232 ASN A CA 1
ATOM 1843 C C . ASN A 1 232 ? 2.462 -14.990 16.365 1.00 94.38 232 ASN A C 1
ATOM 1845 O O . ASN A 1 232 ? 3.148 -13.966 16.361 1.00 94.38 232 ASN A O 1
ATOM 1849 N N . ALA A 1 233 ? 1.469 -15.185 17.234 1.00 96.00 233 ALA A N 1
ATOM 1850 C CA . ALA A 1 233 ? 1.084 -14.198 18.235 1.00 96.00 233 ALA A CA 1
ATOM 1851 C C . ALA A 1 233 ? 2.202 -13.917 19.254 1.00 96.00 233 ALA A C 1
ATOM 1853 O O . ALA A 1 233 ? 2.436 -12.753 19.549 1.00 96.00 233 ALA A O 1
ATOM 1854 N N . ALA A 1 234 ? 2.913 -14.940 19.744 1.00 96.75 234 ALA A N 1
ATOM 1855 C CA . ALA A 1 234 ? 3.992 -14.761 20.722 1.00 96.75 234 ALA A CA 1
ATOM 1856 C C . ALA A 1 234 ? 5.141 -13.916 20.147 1.00 96.75 234 ALA A C 1
ATOM 1858 O O . ALA A 1 234 ? 5.474 -12.879 20.709 1.00 96.75 234 ALA A O 1
ATOM 1859 N N . GLU A 1 235 ? 5.632 -14.266 18.954 1.00 94.88 235 GLU A N 1
ATOM 1860 C CA . GLU A 1 235 ? 6.653 -13.491 18.233 1.00 94.88 235 GLU A CA 1
ATOM 1861 C C . GLU A 1 235 ? 6.229 -12.042 17.973 1.00 94.88 235 GLU A C 1
ATOM 1863 O O . GLU A 1 235 ? 7.070 -11.155 17.903 1.00 94.88 235 GLU A O 1
ATOM 1868 N N . SER A 1 236 ? 4.929 -11.796 17.790 1.00 94.62 236 SER A N 1
ATOM 1869 C CA . SER A 1 236 ? 4.400 -10.446 17.555 1.00 94.62 236 SER A CA 1
ATOM 1870 C C . SER A 1 236 ? 4.418 -9.572 18.805 1.00 94.62 236 SER A C 1
ATOM 1872 O O . SER A 1 236 ? 4.383 -8.357 18.671 1.00 94.62 236 SER A O 1
ATOM 1874 N N . ILE A 1 237 ? 4.414 -10.185 19.990 1.00 95.06 237 ILE A N 1
ATOM 1875 C CA . ILE A 1 237 ? 4.516 -9.492 21.278 1.00 95.06 237 ILE A CA 1
ATOM 1876 C C . ILE A 1 237 ? 5.981 -9.341 21.696 1.00 95.06 237 ILE A C 1
ATOM 1878 O O . ILE A 1 237 ? 6.337 -8.324 22.279 1.00 95.06 237 ILE A O 1
ATOM 1882 N N . ASP A 1 238 ? 6.817 -10.342 21.405 1.00 92.50 238 ASP A N 1
ATOM 1883 C CA . ASP A 1 238 ? 8.250 -10.308 21.719 1.00 92.50 238 ASP A CA 1
ATOM 1884 C C . ASP A 1 238 ? 9.018 -9.266 20.886 1.00 92.50 238 ASP A C 1
ATOM 1886 O O . ASP A 1 238 ? 10.056 -8.768 21.328 1.00 92.50 238 ASP A O 1
ATOM 1890 N N . ARG A 1 239 ? 8.536 -8.980 19.672 1.00 87.44 239 ARG A N 1
ATOM 1891 C CA . ARG A 1 239 ? 9.121 -8.021 18.727 1.00 87.44 239 ARG A CA 1
ATOM 1892 C C . ARG A 1 239 ? 8.711 -6.584 19.027 1.00 87.44 239 ARG A C 1
ATOM 1894 O O . ARG A 1 239 ? 9.623 -5.729 18.972 1.00 87.44 239 ARG A O 1
#

Secondary structure (DSSP, 8-state):
--HHHHHHHHHHTT-SEEEE-TTS--EEEETTEEEE-SSPPPPHHHHHHHHHTTS-HHHHHHHHHHSEEEEEEEETTTEEEEEEEEEETTEEEEEEEEEPSSPPPTTTTT--THHHHHHT-SSEEEEEE-STTSSHHHHHHHHHHHHHHH---EEEEEESS--SPPPPSSSEEEEEEBTTTBS-HHHHHHHHTTS--SEEEEEE--SHHHHHHHHHHHHTT-EEEEEE--SSHHHHHH-

Radius of gyration: 19.5 Å; Cα contacts (8 Å, |Δi|>4): 454; chains: 1; bounding box: 43×33×57 Å

Nearest PDB structures (foldseek):
  6ok2-assembly1_D  TM=9.365E-01  e=4.534E-35  Geobacter metallireducens GS-15
  3jvv-assembly1_A-2  TM=9.210E-01  e=1.983E-34  Pseudomonas aeruginosa
  3jvv-assembly1_B-2  TM=9.021E-01  e=8.157E-34  Pseudomonas aeruginosa
  3jvv-assembly1_C-2  TM=8.651E-01  e=1.140E-34  Pseudomonas aeruginosa
  3jvu-assembly1_C-2  TM=8.529E-01  e=8.975E-33  Pseudomonas aeruginosa

Mean predicted aligned error: 4.63 Å

pLDDT: mean 94.99, std 3.61, range [78.94, 98.81]

Sequence (239 aa):
MHIDELLYIVTEKGASDLHLCPFVEPVIRVDGQLLRLNYEKAQPTQTQRLMYEILTDEQIQKFETTYELDFSYSLHKIARFRVNVYKDKGAVAAAFRLIPARVPTIRELNLPPVLEELTRRPRGLILVTGPTGSGKSTTLAAMINQINSERSVHIITIEDPIEYLHQHRSSIINQRELGQDTKSFAAALRSALREDPDVILVGEMRDLETIQLAITAAETGHLVFATLHTNNAAESIDR